Protein 1X9Q (pdb70)

Sequence (231 aa):
SDVVMTQTPLSLPVSLGDQASISCRSSQSLVHSNGNTYLRWYLQKPGQSPKVLIYKVSNRVSGVPDRFSGSGSGTDFTLKINRVEAEDLGVYFCSQSTHVPWTFGGGTKLEKDGGVKLDETGGGLVQPGGAMKLSCVTSGFTFGHYWMNWVRQSPEKGLEWVAQFRNKPYNYETYYSDSVKGRFTISRDDSKSSVYLQMNNLRVEDTGIYYCTGASYGMEYLGQGTSVTVS

Radius of gyration: 17.27 Å; Cα contacts (8 Å, |Δi|>4): 594; chains: 1; bounding box: 50×34×41 Å

B-factor: mean 17.94, std 10.49, range [7.98, 108.46]

Solvent-accessible surface area: 10841 Å² total; per-residue (Å²): 151,77,4,91,11,68,20,51,52,129,53,33,100,35,70,128,43,56,143,6,55,0,27,0,112,11,72,75,50,0,83,58,116,85,60,43,22,33,1,6,0,2,12,25,57,113,89,89,7,2,108,14,16,0,51,53,13,64,59,90,28,109,78,22,60,118,36,6,45,9,53,39,83,18,58,67,0,28,0,108,1,79,150,3,69,66,109,5,56,4,40,0,9,0,4,0,12,20,54,55,31,19,27,33,3,63,3,0,92,1,82,124,101,78,40,26,117,14,74,20,82,38,32,31,114,25,111,76,47,26,58,23,115,0,26,0,83,7,48,51,28,93,8,33,106,27,51,0,0,0,4,13,31,14,138,146,149,21,12,46,9,0,0,0,31,33,7,151,94,115,113,88,68,53,75,36,12,132,49,0,130,79,25,6,75,4,48,31,44,55,107,115,31,2,0,29,0,60,0,66,87,1,106,83,117,2,48,6,61,0,5,0,2,0,9,16,172,8,25,8,60,34,5,121,19,18,59,1,50,3,86

Nearest PDB structures (foldseek):
  1x9q-assembly1_A  TM=1.004E+00  e=8.685E-48  Homo sapiens
  1ktr-assembly1_L  TM=9.315E-01  e=3.846E-32  Mus musculus
  4nko-assembly3_C  TM=9.219E-01  e=2.264E-31  Mus musculus
  6ju0-assembly3_J  TM=9.973E-01  e=3.563E-17  Mus musculus
  3fo9-assembly2_B  TM=9.779E-01  e=1.312E-16  Mus musculus

Secondary structure (DSSP, 8-state):
-PPPEEEE-SEE---TT--EEEEEEESS--B-TTS-B-EEEEEE-TTS--EEEEETTTEEPTTS-TTEEEEEETTEEEEEESS--GGG-EEEEEEE-SSSSPEE---EEE--GGG-EEEEE--EEE-TT--EEEEEEEESS-GGG-EEEEEEEETTTEEEEEEEE--GGGTT-EEE-TTTTTTEEEEEEGGGTEEEEEE-S--GGG-EEEEEEEEETTEEEE---EEEEE-

Foldseek 3Di:
DDKAKAKPDQEAEDDQQAKDKIKIFIPWFQQAPVGFRQKWKWFAAVPFDIDTQAWSFFRGLPPRDPQWGKDDGTGIIMIMGGRDDPVRFGWMKMWGDSDPPTDIYQTYGYVPSQPKAKDKDWADEDAFQDKTKIKIFIDRDQLQQWKKFKWWADPVPGIGTAKIFHHVVVPRDIDGDPVQPPFKDKDDDNVRSMIMIIGGRDDQVVWTWMWMWIDHPRDIDIHRTGGHGHD

Structure (mmCIF, N/CA/C/O backbone):
data_1X9Q
#
_entry.id   1X9Q
#
_cell.length_a   55.780
_cell.length_b   57.450
_cell.length_c   79.220
_cell.angle_alpha   90.00
_cell.angle_beta   90.00
_cell.angle_gamma   90.00
#
_symmetry.space_group_name_H-M   'P 21 21 21'
#
loop_
_entity.id
_entity.type
_entity.pdbx_description
1 polymer '4m5.3 anti-fluorescein single chain antibody fragment'
2 non-polymer 'ACETATE ION'
3 non-polymer '2-(6-HYDROXY-3-OXO-3H-XANTHEN-9-YL)-BENZOIC ACID'
4 water water
#
loop_
_atom_site.group_PDB
_atom_site.id
_atom_site.type_symbol
_atom_site.label_atom_id
_atom_site.label_alt_id
_atom_site.label_comp_id
_atom_site.label_asym_id
_atom_site.label_entity_id
_atom_site.label_seq_id
_atom_site.pdbx_PDB_ins_code
_atom_site.Cartn_x
_atom_site.Cartn_y
_atom_site.Cartn_z
_atom_site.occupancy
_atom_site.B_iso_or_equiv
_atom_site.auth_seq_id
_atom_site.auth_comp_id
_atom_site.auth_asym_id
_atom_site.auth_atom_id
_atom_site.pdbx_PDB_model_num
ATOM 1 N N . SER A 1 14 ? 13.453 32.269 63.215 1.00 23.18 14 SER A N 1
ATOM 2 C CA . SER A 1 14 ? 12.687 32.618 61.978 1.00 22.79 14 SER A CA 1
ATOM 3 C C . SER A 1 14 ? 13.273 33.847 61.278 1.00 22.01 14 SER A C 1
ATOM 4 O O . SER A 1 14 ? 13.311 33.901 60.047 1.00 22.97 14 SER A O 1
ATOM 7 N N . ASP A 1 15 ? 13.674 34.846 62.059 1.00 20.82 15 ASP A N 1
ATOM 8 C CA . ASP A 1 15 ? 14.348 36.032 61.526 1.00 19.49 15 ASP A CA 1
ATOM 9 C C . ASP A 1 15 ? 15.634 35.657 60.803 1.00 17.90 15 ASP A C 1
ATOM 10 O O . ASP A 1 15 ? 16.459 34.908 61.327 1.00 18.11 15 ASP A O 1
ATOM 15 N N . VAL A 1 16 ? 15.815 36.189 59.602 1.00 15.47 16 VAL A N 1
ATOM 16 C CA . VAL A 1 16 ? 16.993 35.868 58.818 1.00 13.90 16 VAL A CA 1
ATOM 17 C C . VAL A 1 16 ? 18.225 36.530 59.418 1.00 13.25 16 VAL A C 1
ATOM 18 O O . VAL A 1 16 ? 18.271 37.752 59.627 1.00 13.25 16 VAL A O 1
ATOM 22 N N . VAL A 1 17 ? 19.224 35.708 59.706 1.00 12.55 17 VAL A N 1
ATOM 23 C CA . VAL A 1 17 ? 20.485 36.172 60.243 1.00 11.97 17 VAL A CA 1
ATOM 24 C C . VAL A 1 17 ? 21.445 36.431 59.090 1.00 11.60 17 VAL A C 1
ATOM 25 O O . VAL A 1 17 ? 21.634 35.568 58.225 1.00 11.07 17 VAL A O 1
ATOM 29 N N . MET A 1 18 ? 22.015 37.637 59.059 1.00 11.32 18 MET A N 1
ATOM 30 C CA . MET A 1 18 ? 23.003 38.000 58.055 1.00 11.30 18 MET A CA 1
ATOM 31 C C . MET A 1 18 ? 24.360 38.076 58.736 1.00 11.67 18 MET A C 1
ATOM 32 O O . MET A 1 18 ? 24.560 38.864 59.667 1.00 11.99 18 MET A O 1
ATOM 37 N N . THR A 1 19 ? 25.290 37.269 58.250 1.00 11.56 19 THR A N 1
ATOM 38 C CA . THR A 1 19 ? 26.618 37.150 58.851 1.00 10.96 19 THR A CA 1
ATOM 39 C C . THR A 1 19 ? 27.701 37.612 57.891 1.00 11.63 19 THR A C 1
ATOM 40 O O . THR A 1 19 ? 27.889 37.029 56.819 1.00 11.14 19 THR A O 1
ATOM 44 N N . GLN A 1 20 ? 28.420 38.651 58.283 1.00 11.70 20 GLN A N 1
ATOM 45 C CA . GLN A 1 20 ? 29.510 39.173 57.471 1.00 12.50 20 GLN A CA 1
ATOM 46 C C . GLN A 1 20 ? 30.878 38.715 57.953 1.00 12.89 20 GLN A C 1
ATOM 47 O O . GLN A 1 20 ? 31.107 38.526 59.154 1.00 13.78 20 GLN A O 1
ATOM 53 N N . THR A 1 21 ? 31.798 38.536 57.013 1.00 13.23 21 THR A N 1
ATOM 54 C CA . THR A 1 21 ? 33.180 38.199 57.344 1.00 14.11 21 THR A CA 1
ATOM 55 C C . THR A 1 21 ? 34.063 38.962 56.378 1.00 13.92 21 THR A C 1
ATOM 56 O O . THR A 1 21 ? 33.706 39.124 55.206 1.00 12.98 21 THR A O 1
ATOM 60 N N . PRO A 1 22 ? 35.160 39.537 56.858 1.00 13.79 22 PRO A N 1
ATOM 61 C CA . PRO A 1 22 ? 35.557 39.569 58.272 1.00 13.86 22 PRO A CA 1
ATOM 62 C C . PRO A 1 22 ? 34.947 40.774 58.982 1.00 14.44 22 PRO A C 1
ATOM 63 O O . PRO A 1 22 ? 34.313 41.588 58.333 1.00 14.43 22 PRO A O 1
ATOM 67 N N . LEU A 1 23 ? 35.149 40.909 60.296 1.00 14.89 23 LEU A N 1
ATOM 68 C CA . LEU A 1 23 ? 34.644 42.055 61.039 1.00 15.18 23 LEU A CA 1
ATOM 69 C C . LEU A 1 23 ? 35.446 43.293 60.657 1.00 14.95 23 LEU A C 1
ATOM 70 O O . LEU A 1 23 ? 34.908 44.395 60.536 1.00 14.61 23 LEU A O 1
ATOM 78 N N . SER A 1 24 ? 36.728 43.123 60.482 1.00 15.03 24 SER A N 1
ATOM 79 C CA . SER A 1 24 ? 37.633 44.196 60.127 1.00 15.46 24 SER A CA 1
ATOM 80 C C . SER A 1 24 ? 38.516 43.745 58.969 1.00 15.71 24 SER A C 1
ATOM 81 O O . SER A 1 24 ? 39.058 42.626 58.995 1.00 15.63 24 SER A O 1
ATOM 86 N N . LEU A 1 25 ? 38.709 44.588 57.994 1.00 16.55 25 LEU A N 1
ATOM 87 C CA . LEU A 1 25 ? 39.509 44.288 56.802 1.00 17.68 25 LEU A CA 1
ATOM 88 C C . LEU A 1 25 ? 40.574 45.374 56.519 1.00 18.13 25 LEU A C 1
ATOM 89 O O . LEU A 1 25 ? 40.302 46.384 55.875 1.00 17.91 25 LEU A O 1
ATOM 94 N N . PRO A 1 26 ? 41.790 45.185 57.019 1.00 18.85 26 PRO A N 1
ATOM 95 C CA . PRO A 1 26 ? 42.870 46.145 56.766 1.00 19.50 26 PRO A CA 1
ATOM 96 C C . PRO A 1 26 ? 43.421 46.037 55.347 1.00 20.08 26 PRO A C 1
ATOM 97 O O . PRO A 1 26 ? 43.677 44.928 54.888 1.00 20.50 26 PRO A O 1
ATOM 101 N N . VAL A 1 27 ? 43.587 47.162 54.659 1.00 20.60 27 VAL A N 1
ATOM 102 C CA . VAL A 1 27 ? 44.122 47.132 53.305 1.00 21.20 27 VAL 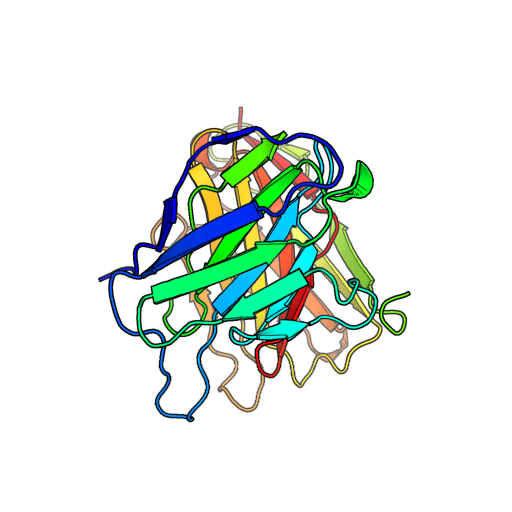A CA 1
ATOM 103 C C . VAL A 1 27 ? 45.092 48.269 53.036 1.00 21.45 27 VAL A C 1
ATOM 104 O O . VAL A 1 27 ? 45.185 49.223 53.812 1.00 22.12 27 VAL A O 1
ATOM 108 N N . SER A 1 28 ? 45.830 48.142 51.936 1.00 21.57 28 SER A N 1
ATOM 109 C CA . SER A 1 28 ? 46.696 49.208 51.470 1.00 21.58 28 SER A CA 1
ATOM 110 C C . SER A 1 28 ? 45.992 49.789 50.256 1.00 21.31 28 SER A C 1
ATOM 111 O O . SER A 1 28 ? 45.338 49.057 49.507 1.00 21.44 28 SER A O 1
ATOM 116 N N . LEU A 1 29 ? 46.093 51.101 50.073 1.00 21.04 29 LEU A N 1
ATOM 117 C CA . LEU A 1 29 ? 45.449 51.754 48.939 1.00 20.69 29 LEU A CA 1
ATOM 118 C C . LEU A 1 29 ? 45.937 51.102 47.651 1.00 20.31 29 LEU A C 1
ATOM 119 O O . LEU A 1 29 ? 47.131 50.972 47.447 1.00 20.24 29 LEU A O 1
ATOM 124 N N . GLY A 1 30 ? 45.013 50.669 46.798 1.00 19.54 30 GLY A N 1
ATOM 125 C CA . GLY A 1 30 ? 45.370 50.020 45.547 1.00 19.37 30 GLY A CA 1
ATOM 126 C C . GLY A 1 30 ? 45.111 48.526 45.539 1.00 19.15 30 GLY A C 1
ATOM 127 O O . GLY A 1 30 ? 45.055 47.905 44.475 1.00 19.10 30 GLY A O 1
ATOM 128 N N . ASP A 1 31 ? 44.965 47.940 46.724 1.00 19.30 31 ASP A N 1
ATOM 129 C CA . ASP A 1 31 ? 44.679 46.517 46.852 1.00 19.60 31 ASP A CA 1
ATOM 130 C C . ASP A 1 31 ? 43.232 46.228 46.481 1.00 19.51 31 ASP A C 1
ATOM 131 O O . ASP A 1 31 ? 42.408 47.137 46.377 1.00 19.77 31 ASP A O 1
ATOM 136 N N . GLN A 1 32 ? 42.928 44.948 46.322 1.00 19.48 32 GLN A N 1
ATOM 137 C CA . GLN A 1 32 ? 41.567 44.508 46.103 1.00 19.67 32 GLN A CA 1
ATOM 138 C C . GLN A 1 32 ? 41.041 44.063 47.462 1.00 18.92 32 GLN A C 1
ATOM 139 O O . GLN A 1 32 ? 41.808 43.594 48.298 1.00 19.16 32 GLN A O 1
ATOM 150 N N . ALA A 1 33 ? 39.738 44.227 47.690 1.00 17.76 33 ALA A N 1
ATOM 151 C CA . ALA A 1 33 ? 39.118 43.798 48.938 1.00 17.18 33 ALA A CA 1
ATOM 152 C C . ALA A 1 33 ? 37.915 42.931 48.596 1.00 16.66 33 ALA A C 1
ATOM 153 O O . ALA A 1 33 ? 37.263 43.164 47.587 1.00 17.13 33 ALA A O 1
ATOM 155 N N . SER A 1 34 ? 37.646 41.937 49.436 1.00 16.44 34 SER A N 1
ATOM 156 C CA . SER A 1 34 ? 36.501 41.048 49.281 1.00 16.36 34 SER A CA 1
ATOM 157 C C . SER A 1 34 ? 35.828 40.872 50.625 1.00 16.23 34 SER A C 1
ATOM 158 O O . SER A 1 34 ? 36.484 40.534 51.613 1.00 17.09 34 SER A O 1
ATOM 163 N N . ILE A 1 35 ? 34.521 41.106 50.656 1.00 14.83 35 ILE A N 1
ATOM 164 C CA . ILE A 1 35 ? 33.721 40.994 51.874 1.00 14.68 35 ILE A CA 1
ATOM 165 C C . ILE A 1 35 ? 32.635 39.968 51.636 1.00 13.70 35 ILE A C 1
ATOM 166 O O . ILE A 1 35 ? 31.962 39.996 50.612 1.00 13.74 35 ILE A O 1
ATOM 171 N N . SER A 1 36 ? 32.433 39.097 52.607 1.00 12.46 36 SER A N 1
ATOM 172 C CA . SER A 1 36 ? 31.433 38.061 52.493 1.00 12.18 36 SER A CA 1
ATOM 173 C C . SER A 1 36 ? 30.220 38.377 53.335 1.00 11.28 36 SER A C 1
ATOM 174 O O . SER A 1 36 ? 30.345 38.919 54.428 1.00 12.25 36 SER A O 1
ATOM 179 N N . CYS A 1 37 ? 29.050 38.029 52.817 1.00 10.80 37 CYS A N 1
ATOM 180 C CA . CYS A 1 37 ? 27.800 38.172 53.543 1.00 11.25 37 CYS A CA 1
ATOM 181 C C . CYS A 1 37 ? 26.990 36.895 53.281 1.00 11.43 37 CYS A C 1
ATOM 182 O O . CYS A 1 37 ? 26.709 36.558 52.141 1.00 11.46 37 CYS A O 1
ATOM 185 N N . ARG A 1 38 ? 26.644 36.185 54.341 1.00 11.56 38 ARG A N 1
ATOM 186 C CA . ARG A 1 38 ? 25.850 34.975 54.235 1.00 11.61 38 ARG A CA 1
ATOM 187 C C . ARG A 1 38 ? 24.529 35.165 54.952 1.00 11.30 38 ARG A C 1
ATOM 188 O O . ARG A 1 38 ? 24.479 35.832 55.992 1.00 12.41 38 ARG A O 1
ATOM 196 N N . SER A 1 39 ? 23.470 34.587 54.397 1.00 11.34 39 SER A N 1
ATOM 197 C CA . SER A 1 39 ? 22.152 34.600 55.030 1.00 11.28 39 SER A CA 1
ATOM 198 C C . SER A 1 39 ? 21.807 33.228 55.595 1.00 10.96 39 SER A C 1
ATOM 199 O O . SER A 1 39 ? 22.285 32.208 55.096 1.00 11.26 39 SER A O 1
ATOM 202 N N . SER A 1 40 ? 20.934 33.190 56.599 1.00 11.02 40 SER A N 1
ATOM 203 C CA . SER A 1 40 ? 20.545 31.921 57.228 1.00 11.62 40 SER A CA 1
ATOM 204 C C . SER A 1 40 ? 19.482 31.183 56.417 1.00 11.92 40 SER A C 1
ATOM 205 O O . SER A 1 40 ? 19.136 30.026 56.714 1.00 12.14 40 SER A O 1
ATOM 208 N N . GLN A 1 41 ? 18.940 31.858 55.409 1.00 12.54 41 GLN A N 1
ATOM 209 C CA . GLN A 1 41 ? 18.079 31.188 54.456 1.00 13.41 41 GLN A CA 1
ATOM 210 C C . GLN A 1 41 ? 18.114 31.908 53.134 1.00 12.57 41 GLN A C 1
ATOM 211 O O . GLN A 1 41 ? 18.571 33.043 53.053 1.00 12.61 41 GLN A O 1
ATOM 217 N N . SER A 1 42 ? 17.659 31.233 52.083 1.00 12.15 42 SER A N 1
ATOM 218 C CA . SER A 1 42 ? 17.718 31.798 50.752 1.00 12.10 42 SER A CA 1
ATOM 219 C C . SER A 1 42 ? 17.014 33.133 50.672 1.00 11.42 42 SER A C 1
ATOM 220 O O . SER A 1 42 ? 15.928 33.322 51.233 1.00 11.98 42 SER A O 1
ATOM 223 N N . LEU A 1 43 ? 17.632 34.045 49.945 1.00 10.98 43 LEU A N 1
ATOM 224 C CA . LEU A 1 43 ? 17.059 35.357 49.731 1.00 10.99 43 LEU A CA 1
ATOM 225 C C . LEU A 1 43 ? 16.326 35.426 48.395 1.00 10.92 43 LEU A C 1
ATOM 226 O O . LEU A 1 43 ? 15.896 36.493 47.979 1.00 11.07 43 LEU A O 1
ATOM 231 N N . VAL A 1 44 ? 16.206 34.299 47.706 1.00 10.52 44 VAL A N 1
ATOM 232 C CA . VAL A 1 44 ? 15.475 34.290 46.444 1.00 10.73 44 VAL A CA 1
ATOM 233 C C . VAL A 1 44 ? 13.983 34.393 46.735 1.00 11.03 44 VAL A C 1
ATOM 234 O O . VAL A 1 44 ? 13.389 33.534 47.406 1.00 11.89 44 VAL A O 1
ATOM 238 N N . HIS A 1 45 ? 13.379 35.448 46.209 1.00 11.51 45 HIS A N 1
ATOM 239 C CA . HIS A 1 45 ? 11.953 35.690 46.357 1.00 11.64 45 HIS A CA 1
ATOM 240 C C . HIS A 1 45 ? 11.170 34.973 45.259 1.00 12.24 45 HIS A C 1
ATOM 241 O O . HIS A 1 45 ? 11.678 34.757 44.160 1.00 12.11 45 HIS A O 1
ATOM 248 N N . SER A 1 46 ? 9.920 34.628 45.558 1.00 13.06 46 SER A N 1
ATOM 249 C CA . SER A 1 46 ? 9.054 33.976 44.592 1.00 13.18 46 SER A CA 1
ATOM 250 C C . SER A 1 46 ? 8.880 34.812 43.321 1.00 12.97 46 SER A C 1
ATOM 251 O O . SER A 1 46 ? 8.615 34.271 42.264 1.00 13.49 46 SER A O 1
ATOM 254 N N . ASN A 1 47 ? 9.029 36.131 43.423 1.00 12.34 47 ASN A N 1
ATOM 255 C CA . ASN A 1 47 ? 8.881 36.988 42.256 1.00 11.98 47 ASN A CA 1
ATOM 256 C C . ASN A 1 47 ? 10.120 37.028 41.388 1.00 12.16 47 ASN A C 1
ATOM 257 O O . ASN A 1 47 ? 10.161 37.782 40.414 1.00 12.24 47 ASN A O 1
ATOM 262 N N . GLY A 1 48 ? 11.130 36.233 41.752 1.00 11.96 48 GLY A N 1
ATOM 263 C CA . GLY A 1 48 ? 12.328 36.100 40.951 1.00 12.22 48 GLY A CA 1
ATOM 264 C C . GLY A 1 48 ? 13.496 36.960 41.370 1.00 12.30 48 GLY A C 1
ATOM 265 O O . GLY A 1 48 ? 14.630 36.686 40.973 1.00 13.62 48 GLY A O 1
ATOM 266 N N . ASN A 1 49 ? 13.238 37.991 42.173 1.00 11.82 49 ASN A N 1
ATOM 267 C CA . ASN A 1 49 ? 14.298 38.873 42.648 1.00 11.30 49 ASN A CA 1
ATOM 268 C C . ASN A 1 49 ? 14.996 38.312 43.882 1.00 10.84 49 ASN A C 1
ATOM 269 O O . ASN A 1 49 ? 14.408 37.541 44.623 1.00 10.96 49 ASN A O 1
ATOM 274 N N . THR A 1 50 ? 16.255 38.705 44.079 1.00 9.78 50 THR A N 1
ATOM 275 C CA . THR A 1 50 ? 17.003 38.393 45.292 1.00 9.91 50 THR A CA 1
ATOM 276 C C . THR A 1 50 ? 17.309 39.743 45.939 1.00 9.80 50 THR A C 1
ATOM 277 O O . THR A 1 50 ? 18.091 40.519 45.430 1.00 11.02 50 THR A O 1
ATOM 281 N N . TYR A 1 51 ? 16.685 40.015 47.079 1.00 9.51 51 TYR A N 1
ATOM 282 C CA . TYR A 1 51 ? 16.759 41.339 47.682 1.00 9.52 51 TYR A CA 1
ATOM 283 C C . TYR A 1 51 ? 17.907 41.431 48.689 1.00 10.41 51 TYR A C 1
ATOM 284 O O . TYR A 1 51 ? 17.726 41.262 49.896 1.00 11.01 51 TYR A O 1
ATOM 293 N N . LEU A 1 52 ? 19.091 41.712 48.160 1.00 10.33 52 LEU A N 1
ATOM 294 C CA . LEU A 1 52 ? 20.324 41.863 48.937 1.00 10.85 52 LEU A CA 1
ATOM 295 C C . LEU A 1 52 ? 20.936 43.210 48.571 1.00 10.44 52 LEU A C 1
ATOM 296 O O . LEU A 1 52 ? 21.155 43.493 47.395 1.00 10.38 52 LEU A O 1
ATOM 301 N N . ARG A 1 53 ? 21.183 44.033 49.580 1.00 10.73 53 ARG A N 1
ATOM 302 C CA . ARG A 1 53 ? 21.795 45.336 49.393 1.00 10.85 53 ARG A CA 1
ATOM 303 C C . ARG A 1 53 ? 23.141 45.366 50.094 1.00 10.81 53 ARG A C 1
ATOM 304 O O . ARG A 1 53 ? 23.352 44.690 51.104 1.00 10.94 53 ARG A O 1
ATOM 312 N N . TRP A 1 54 ? 24.037 46.179 49.545 1.00 10.66 54 TRP A N 1
ATOM 313 C CA . TRP A 1 54 ? 25.279 46.540 50.225 1.00 9.91 54 TRP A CA 1
ATOM 314 C C . TRP A 1 54 ? 25.264 48.040 50.453 1.00 10.31 54 TRP A C 1
ATOM 315 O O . TRP A 1 54 ? 24.886 48.796 49.550 1.00 11.26 54 TRP A O 1
ATOM 326 N N . TYR A 1 55 ? 25.666 48.456 51.656 1.00 10.57 55 TYR A N 1
ATOM 327 C CA . TYR A 1 55 ? 25.751 49.847 52.023 1.00 10.30 55 TYR A CA 1
ATOM 328 C C . TYR A 1 55 ? 27.175 50.170 52.443 1.00 10.45 55 TYR A C 1
ATOM 329 O O . TYR A 1 55 ? 27.899 49.310 52.951 1.00 10.44 55 TYR A O 1
ATOM 338 N N . LEU A 1 56 ? 27.544 51.440 52.285 1.00 9.95 56 LEU A N 1
ATOM 339 C CA . LEU A 1 56 ? 28.781 51.952 52.870 1.00 9.81 56 LEU A CA 1
ATOM 340 C C . LEU A 1 56 ? 28.409 53.063 53.833 1.00 9.47 56 LEU A C 1
ATOM 341 O O . LEU A 1 56 ? 27.645 53.958 53.463 1.00 9.31 56 LEU A O 1
ATOM 346 N N . GLN A 1 57 ? 28.931 53.001 55.055 1.00 8.84 57 GLN A N 1
ATOM 347 C CA . GLN A 1 57 ? 28.788 54.101 55.995 1.00 8.70 57 GLN A CA 1
ATOM 348 C C . GLN A 1 57 ? 30.165 54.655 56.323 1.00 8.58 57 GLN A C 1
ATOM 349 O O . GLN A 1 57 ? 30.982 53.996 56.947 1.00 7.98 57 GLN A O 1
ATOM 355 N N . LYS A 1 58 ? 30.416 55.871 55.882 1.00 8.82 58 LYS A N 1
ATOM 356 C CA . LYS A 1 58 ? 31.659 56.556 56.186 1.00 10.17 58 LYS A CA 1
ATOM 357 C C . LYS A 1 58 ? 31.586 57.006 57.656 1.00 10.02 58 LYS A C 1
ATOM 358 O O . LYS A 1 58 ? 30.491 57.264 58.166 1.00 10.19 58 LYS A O 1
ATOM 364 N N . PRO A 1 59 ? 32.725 57.090 58.350 1.00 10.85 59 PRO A N 1
ATOM 365 C CA . PRO A 1 59 ? 32.721 57.371 59.783 1.00 10.80 59 PRO A CA 1
ATOM 366 C C . PRO A 1 59 ? 32.075 58.705 60.103 1.00 10.33 59 PRO A C 1
ATOM 367 O O . PRO A 1 59 ? 32.500 59.725 59.566 1.00 10.79 59 PRO A O 1
ATOM 371 N N . GLY A 1 60 ? 31.052 58.678 60.950 1.00 10.08 60 GLY A N 1
ATOM 372 C CA . GLY A 1 60 ? 30.317 59.872 61.319 1.00 9.60 60 GLY A CA 1
ATOM 373 C C . GLY A 1 60 ? 29.192 60.256 60.366 1.00 9.14 60 GLY A C 1
ATOM 374 O O . GLY A 1 60 ? 28.496 61.262 60.617 1.00 8.49 60 GLY A O 1
ATOM 375 N N . GLN A 1 61 ? 29.034 59.494 59.281 1.00 9.03 61 GLN A N 1
ATOM 376 C CA . GLN A 1 61 ? 28.015 59.786 58.280 1.00 9.27 61 GLN A CA 1
ATOM 377 C C . GLN A 1 61 ? 26.947 58.719 58.256 1.00 10.33 61 GLN A C 1
ATOM 378 O O . GLN A 1 61 ? 26.996 57.787 59.046 1.00 11.45 61 GLN A O 1
ATOM 384 N N . SER A 1 62 ? 25.976 58.876 57.377 1.00 10.71 62 SER A N 1
ATOM 385 C CA . SER A 1 62 ? 24.850 57.960 57.319 1.00 11.24 62 SER A CA 1
ATOM 386 C C . SER A 1 62 ? 25.096 56.886 56.267 1.00 11.14 62 SER A C 1
ATOM 387 O O . SER A 1 62 ? 25.887 57.078 55.346 1.00 11.62 62 SER A O 1
ATOM 392 N N . PRO A 1 63 ? 24.448 55.744 56.409 1.00 11.70 63 PRO A N 1
ATOM 393 C CA . PRO A 1 63 ? 24.640 54.663 55.449 1.00 11.78 63 PRO A CA 1
ATOM 394 C C . PRO A 1 63 ? 24.064 55.037 54.104 1.00 12.60 63 PRO A C 1
ATOM 395 O O . PRO A 1 63 ? 23.012 55.679 54.041 1.00 13.38 63 PRO A O 1
ATOM 399 N N . LYS A 1 64 ? 24.750 54.638 53.046 1.00 12.22 64 LYS A N 1
ATOM 400 C CA . LYS A 1 64 ? 24.277 54.903 51.696 1.00 12.89 64 LYS A CA 1
ATOM 401 C C . LYS A 1 64 ? 24.373 53.596 50.923 1.00 12.90 64 LYS A C 1
ATOM 402 O O . LYS A 1 64 ? 25.281 52.816 51.109 1.00 12.13 64 L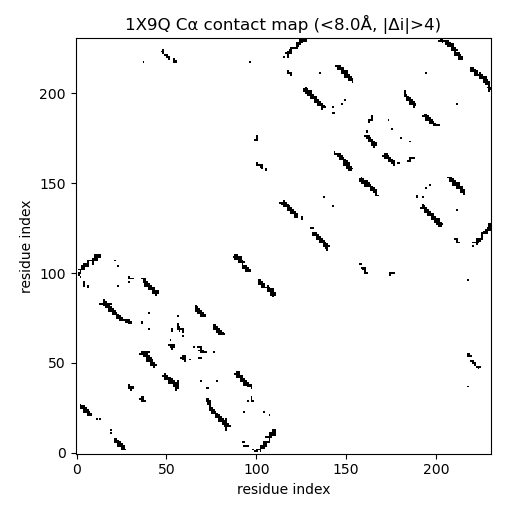YS A O 1
ATOM 408 N N . VAL A 1 65 ? 23.413 53.372 50.055 1.00 12.50 65 VAL A N 1
ATOM 409 C CA . VAL A 1 65 ? 23.359 52.155 49.264 1.00 12.45 65 VAL A CA 1
ATOM 410 C C . VAL A 1 65 ? 24.347 52.214 48.131 1.00 12.61 65 VAL A C 1
ATOM 411 O O . VAL A 1 65 ? 24.397 53.215 47.408 1.00 13.19 65 VAL A O 1
ATOM 415 N N . LEU A 1 66 ? 25.137 51.151 47.975 1.00 12.18 66 LEU A N 1
ATOM 416 C CA . LEU A 1 66 ? 26.061 51.023 46.850 1.00 12.92 66 LEU A CA 1
ATOM 417 C C . LEU A 1 66 ? 25.576 50.027 45.816 1.00 12.49 66 LEU A C 1
ATOM 418 O O . LEU A 1 66 ? 25.787 50.213 44.609 1.00 12.47 66 LEU A O 1
ATOM 423 N N . ILE A 1 67 ? 24.991 48.931 46.291 1.00 11.72 67 ILE A N 1
ATOM 424 C CA . ILE A 1 67 ? 24.562 47.836 45.424 1.00 12.22 67 ILE A CA 1
ATOM 425 C C . ILE A 1 67 ? 23.196 47.375 45.894 1.00 11.42 67 ILE A C 1
ATOM 426 O O . ILE A 1 67 ? 22.945 47.307 47.102 1.00 11.63 67 ILE A O 1
ATOM 433 N N . TYR A 1 68 ? 22.302 47.076 44.956 1.00 11.38 68 TYR A N 1
ATOM 434 C CA . TYR A 1 68 ? 20.991 46.542 45.308 1.00 11.00 68 TYR A CA 1
ATOM 435 C C . TYR A 1 68 ? 20.663 45.331 44.423 1.00 11.20 68 TYR A C 1
ATOM 436 O O . TYR A 1 68 ? 21.221 45.164 43.334 1.00 11.27 68 TYR A O 1
ATOM 445 N N . LYS A 1 69 ? 19.744 44.497 44.894 1.00 10.79 69 LYS A N 1
ATOM 446 C CA . LYS A 1 69 ? 19.421 43.240 44.212 1.00 10.90 69 LYS A CA 1
ATOM 447 C C . LYS A 1 69 ? 20.703 42.520 43.766 1.00 10.39 69 LYS A C 1
ATOM 448 O O . LYS A 1 69 ? 20.872 42.175 42.586 1.00 10.54 69 LYS A O 1
ATOM 454 N N . VAL A 1 70 ? 21.583 42.320 44.756 1.00 10.50 70 VAL A N 1
ATOM 455 C CA . VAL A 1 70 ? 22.819 41.540 44.657 1.00 10.67 70 VAL A CA 1
ATOM 456 C C . VAL A 1 70 ? 23.957 42.167 43.865 1.00 11.36 70 VAL A C 1
ATOM 457 O O . VAL A 1 70 ? 25.081 42.223 44.351 1.00 11.09 70 VAL A O 1
ATOM 461 N N . SER A 1 71 ? 23.655 42.645 42.666 1.00 11.73 71 SER A N 1
ATOM 462 C CA . SER A 1 71 ? 24.701 43.049 41.736 1.00 12.44 71 SER A CA 1
ATOM 463 C C . SER A 1 71 ? 24.484 44.366 41.009 1.00 12.81 71 SER A C 1
ATOM 464 O O . SER A 1 71 ? 25.313 44.749 40.187 1.00 13.09 71 SER A O 1
ATOM 467 N N . ASN A 1 72 ? 23.376 45.040 41.262 1.00 13.09 72 ASN A N 1
ATOM 468 C CA . ASN A 1 72 ? 23.111 46.291 40.567 1.00 13.40 72 ASN A CA 1
ATOM 469 C C . ASN A 1 72 ? 23.753 47.438 41.292 1.00 14.24 72 ASN A C 1
ATOM 470 O O . ASN A 1 72 ? 23.455 47.705 42.447 1.00 13.85 72 ASN A O 1
ATOM 475 N N . ARG A 1 73 ? 24.646 48.100 40.581 1.00 15.32 73 ARG A N 1
ATOM 476 C CA . ARG A 1 73 ? 25.388 49.226 41.077 1.00 16.47 73 ARG A CA 1
ATOM 477 C C . ARG A 1 73 ? 24.543 50.495 41.027 1.00 16.47 73 ARG A C 1
ATOM 478 O O . ARG A 1 73 ? 24.020 50.856 39.962 1.00 16.94 73 ARG A O 1
ATOM 486 N N . VAL A 1 74 ? 24.401 51.174 42.158 1.00 16.94 74 VAL A N 1
ATOM 487 C CA . VAL A 1 74 ? 23.711 52.466 42.194 1.00 17.12 74 VAL A CA 1
ATOM 488 C C . VAL A 1 74 ? 24.482 53.421 41.280 1.00 17.41 74 VAL A C 1
ATOM 489 O O . VAL A 1 74 ? 25.692 53.592 41.434 1.00 17.70 74 VAL A O 1
ATOM 493 N N . SER A 1 75 ? 23.821 54.010 40.288 1.00 17.66 75 SER A N 1
ATOM 494 C CA . SER A 1 75 ? 24.532 54.897 39.378 1.00 17.71 75 SER A CA 1
ATOM 495 C C . SER A 1 75 ? 25.312 55.946 40.174 1.00 17.49 75 SER A C 1
ATOM 496 O O . SER A 1 75 ? 24.801 56.514 41.136 1.00 17.54 75 SER A O 1
ATOM 499 N N . GLY A 1 76 ? 26.558 56.191 39.780 1.00 17.08 76 GLY A N 1
ATOM 500 C CA . GLY A 1 76 ? 27.416 57.112 40.502 1.00 16.69 76 GLY A CA 1
ATOM 501 C C . GLY A 1 76 ? 28.495 56.382 41.288 1.00 15.75 76 GLY A C 1
ATOM 502 O O . GLY A 1 76 ? 29.590 56.902 41.487 1.00 16.82 76 GLY A O 1
ATOM 503 N N . VAL A 1 77 ? 28.184 55.169 41.726 1.00 14.27 77 VAL A N 1
ATOM 504 C CA . VAL A 1 77 ? 29.143 54.320 42.417 1.00 13.28 77 VAL A CA 1
ATOM 505 C C . VAL A 1 77 ? 30.122 53.829 41.347 1.00 13.21 77 VAL A C 1
ATOM 506 O O . VAL A 1 77 ? 29.702 53.359 40.295 1.00 13.84 77 VAL A O 1
ATOM 510 N N . PRO A 1 78 ? 31.418 53.951 41.596 1.00 13.47 78 PRO A N 1
ATOM 511 C CA . PRO A 1 78 ? 32.418 53.538 40.604 1.00 13.65 78 PRO A CA 1
ATOM 512 C C . PRO A 1 78 ? 32.340 52.062 40.215 1.00 13.34 78 PRO A C 1
ATOM 513 O O . PRO A 1 78 ? 31.915 51.222 41.018 1.00 12.69 78 PRO A O 1
ATOM 517 N N . ASP A 1 79 ? 32.819 51.751 39.011 1.00 13.25 79 ASP A N 1
ATOM 518 C CA . ASP A 1 79 ? 32.829 50.388 38.495 1.00 13.41 79 ASP A CA 1
ATOM 519 C C . ASP A 1 79 ? 33.776 49.461 39.269 1.00 12.63 79 ASP A C 1
ATOM 520 O O . ASP A 1 79 ? 33.743 48.239 39.091 1.00 12.30 79 ASP A O 1
ATOM 525 N N . ARG A 1 80 ? 34.618 50.041 40.115 1.00 11.59 80 ARG A N 1
ATOM 526 C CA . ARG A 1 80 ? 35.499 49.272 40.983 1.00 11.25 80 ARG A CA 1
ATOM 527 C C . ARG A 1 80 ? 34.724 48.390 41.971 1.00 11.05 80 ARG A C 1
ATOM 528 O O . ARG A 1 80 ? 35.270 47.415 42.501 1.00 11.57 80 ARG A O 1
ATOM 536 N N . PHE A 1 81 ? 33.464 48.745 42.243 1.00 10.54 81 PHE A N 1
ATOM 537 C CA . PHE A 1 81 ? 32.621 47.985 43.162 1.00 10.74 81 PHE A CA 1
ATOM 538 C C . PHE A 1 81 ? 31.790 46.983 42.406 1.00 11.02 81 PHE A C 1
ATOM 539 O O . PHE A 1 81 ? 31.189 47.322 41.394 1.00 10.95 81 PHE A O 1
ATOM 547 N N . SER A 1 82 ? 31.752 45.751 42.901 1.00 11.06 82 SER A N 1
ATOM 548 C CA . SER A 1 82 ? 30.919 44.742 42.297 1.00 11.64 82 SER A CA 1
ATOM 549 C C . SER A 1 82 ? 30.328 43.801 43.326 1.00 11.37 82 SER A C 1
ATOM 550 O O . SER A 1 82 ? 31.017 43.330 44.218 1.00 12.80 82 SER A O 1
ATOM 555 N N . GLY A 1 83 ? 29.048 43.505 43.170 1.00 10.95 83 GLY A N 1
ATOM 556 C CA . GLY A 1 83 ? 28.362 42.554 44.020 1.00 11.00 83 GLY A CA 1
ATOM 557 C C . GLY A 1 83 ? 28.054 41.301 43.222 1.00 11.29 83 GLY A C 1
ATOM 558 O O . GLY A 1 83 ? 27.719 41.360 42.044 1.00 12.24 83 GLY A O 1
ATOM 559 N N . SER A 1 84 ? 28.156 40.160 43.884 1.00 11.20 84 SER A N 1
ATOM 560 C CA . SER A 1 84 ? 27.880 38.886 43.250 1.00 11.54 84 SER A CA 1
ATOM 561 C C . SER A 1 84 ? 27.344 37.918 44.282 1.00 11.58 84 SER A C 1
ATOM 562 O O . SER A 1 84 ? 27.250 38.244 45.472 1.00 11.13 84 SER A O 1
ATOM 565 N N . GLY A 1 85 ? 26.980 36.724 43.828 1.00 12.64 85 GLY A N 1
ATOM 566 C CA . GLY A 1 85 ? 26.461 35.703 44.719 1.00 12.73 85 GLY A CA 1
ATOM 567 C C . GLY A 1 85 ? 25.045 35.296 44.386 1.00 12.57 85 GLY A C 1
ATOM 568 O O . GLY A 1 85 ? 24.428 35.839 43.468 1.00 13.06 85 GLY A O 1
ATOM 569 N N . SER A 1 86 ? 24.537 34.330 45.141 1.00 12.35 86 SER A N 1
ATOM 570 C CA . SER A 1 86 ? 23.183 33.832 44.957 1.00 12.65 86 SER A CA 1
ATOM 571 C C . SER A 1 86 ? 22.742 33.040 46.171 1.00 12.33 86 SER A C 1
ATOM 572 O O . SER A 1 86 ? 23.574 32.512 46.909 1.00 12.25 86 SER A O 1
ATOM 575 N N . GLY A 1 87 ? 21.433 32.991 46.387 1.00 11.85 87 GLY A N 1
ATOM 576 C CA . GLY A 1 87 ? 20.853 32.160 47.426 1.00 11.97 87 GLY A CA 1
ATOM 577 C C . GLY A 1 87 ? 21.134 32.629 48.834 1.00 12.37 87 GLY A C 1
ATOM 578 O O . GLY A 1 87 ? 20.397 33.463 49.361 1.00 12.68 87 GLY A O 1
ATOM 579 N N . THR A 1 88 ? 22.195 32.087 49.431 1.00 12.29 88 THR A N 1
ATOM 580 C CA . THR A 1 88 ? 22.591 32.473 50.780 1.00 12.59 88 THR A CA 1
ATOM 581 C C . THR A 1 88 ? 24.006 32.997 50.862 1.00 13.12 88 THR A C 1
ATOM 582 O O . THR A 1 88 ? 24.473 33.293 51.949 1.00 13.12 88 THR A O 1
ATOM 586 N N . ASP A 1 89 ? 24.694 33.109 49.739 1.00 12.95 89 ASP A N 1
ATOM 587 C CA . ASP A 1 89 ? 26.113 33.447 49.763 1.00 13.64 89 ASP A CA 1
ATOM 588 C C . ASP A 1 89 ? 26.412 34.594 48.825 1.00 12.87 89 ASP A C 1
ATOM 589 O O . ASP A 1 89 ? 26.219 34.468 47.607 1.00 12.34 89 ASP A O 1
ATOM 594 N N . PHE A 1 90 ? 26.870 35.707 49.402 1.00 11.84 90 PHE A N 1
ATOM 595 C CA . PHE A 1 90 ? 27.087 36.942 48.667 1.00 11.12 90 PHE A CA 1
ATOM 596 C C . PHE A 1 90 ? 28.451 37.553 48.925 1.00 10.99 90 PHE A C 1
ATOM 597 O O . PHE A 1 90 ? 29.033 37.363 49.991 1.00 10.93 90 PHE A O 1
ATOM 605 N N . THR A 1 91 ? 28.935 38.311 47.944 1.00 10.78 91 THR A N 1
ATOM 606 C CA . THR A 1 91 ? 30.243 38.915 48.019 1.00 11.17 91 THR A CA 1
ATOM 607 C C . THR A 1 91 ? 30.264 40.311 47.433 1.00 10.79 91 THR A C 1
ATOM 608 O O . THR A 1 91 ? 29.675 40.558 46.382 1.00 11.49 91 THR A O 1
ATOM 612 N N . LEU A 1 92 ? 30.933 41.222 48.131 1.00 10.83 92 LEU A N 1
ATOM 613 C CA . LEU A 1 92 ? 31.229 42.554 47.617 1.00 10.65 92 LEU A CA 1
ATOM 614 C C . LEU A 1 92 ? 32.715 42.617 47.328 1.00 10.84 92 LEU A C 1
ATOM 615 O O . LEU A 1 92 ? 33.519 42.304 48.201 1.00 11.30 92 LEU A O 1
ATOM 620 N N . LYS A 1 93 ? 33.060 43.006 46.110 1.00 11.29 93 LYS A N 1
ATOM 621 C CA . LYS A 1 93 ? 34.443 43.171 45.691 1.00 12.18 93 LYS A CA 1
ATOM 622 C C . LYS A 1 93 ? 34.722 44.642 45.411 1.00 12.78 93 LYS A C 1
ATOM 623 O O . LYS A 1 93 ? 33.914 45.339 44.783 1.00 12.58 93 LYS A O 1
ATOM 629 N N . ILE A 1 94 ? 35.867 45.113 45.892 1.00 13.59 94 ILE A N 1
ATOM 630 C CA . ILE A 1 94 ? 36.296 46.484 45.677 1.00 14.65 94 ILE A CA 1
ATOM 631 C C . ILE A 1 94 ? 37.675 46.463 45.087 1.00 14.78 94 ILE A C 1
ATOM 632 O O . ILE A 1 94 ? 38.623 46.052 45.762 1.00 15.47 94 ILE A O 1
ATOM 637 N N . ASN A 1 95 ? 37.784 46.912 43.843 1.00 14.72 95 ASN A N 1
ATOM 638 C CA . ASN A 1 95 ? 39.054 46.961 43.142 1.00 14.65 95 ASN A CA 1
ATOM 639 C C . ASN A 1 95 ? 39.775 48.261 43.452 1.00 14.58 95 ASN A C 1
ATOM 640 O O . ASN A 1 95 ? 39.129 49.295 43.586 1.00 14.15 95 ASN A O 1
ATOM 649 N N . ARG A 1 96 ? 41.102 48.207 43.543 1.00 15.05 96 ARG A N 1
ATOM 650 C CA . ARG A 1 96 ? 41.919 49.406 43.724 1.00 15.52 96 ARG A CA 1
ATOM 651 C C . ARG A 1 96 ? 41.369 50.359 44.786 1.00 15.39 96 ARG A C 1
ATOM 652 O O . ARG A 1 96 ? 40.992 51.490 44.490 1.00 14.82 96 ARG A O 1
ATOM 660 N N . VAL A 1 97 ? 41.339 49.894 46.025 1.00 15.37 97 VAL A N 1
ATOM 661 C CA . VAL A 1 97 ? 40.785 50.672 47.120 1.00 15.44 97 VAL A CA 1
ATOM 662 C C . VAL A 1 97 ? 41.385 52.074 47.240 1.00 15.84 97 VAL A C 1
ATOM 663 O O . VAL A 1 97 ? 42.616 52.231 47.216 1.00 15.52 97 VAL A O 1
ATOM 667 N N . GLU A 1 98 ? 40.511 53.077 47.351 1.00 16.50 98 GLU A N 1
ATOM 668 C CA . GLU A 1 98 ? 40.918 54.466 47.585 1.00 17.15 98 GLU A CA 1
ATOM 669 C C . GLU A 1 98 ? 40.425 54.963 48.944 1.00 16.90 98 GLU A C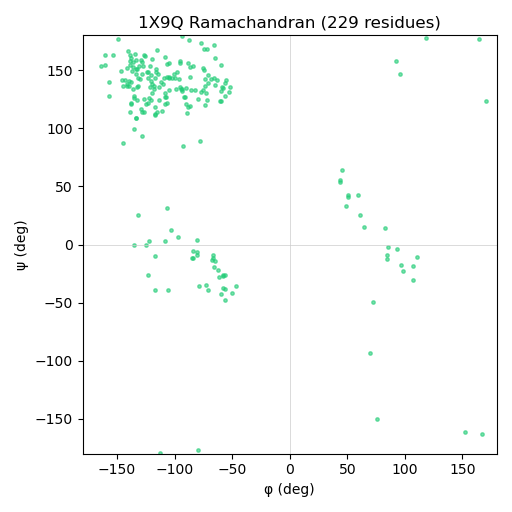 1
ATOM 670 O O . GLU A 1 98 ? 39.555 54.362 49.565 1.00 16.41 98 GLU A O 1
ATOM 676 N N . ALA A 1 99 ? 40.941 56.110 49.374 1.00 16.85 99 ALA A N 1
ATOM 677 C CA . ALA A 1 99 ? 40.580 56.664 50.674 1.00 16.83 99 ALA A CA 1
ATOM 678 C C . ALA A 1 99 ? 39.081 56.857 50.846 1.00 16.81 99 ALA A C 1
ATOM 679 O O . ALA A 1 99 ? 38.547 56.633 51.932 1.00 16.75 99 ALA A O 1
ATOM 681 N N . GLU A 1 100 ? 38.401 57.278 49.786 1.00 16.74 100 GLU A N 1
ATOM 682 C CA . GLU A 1 100 ? 36.970 57.530 49.873 1.00 17.10 100 GLU A CA 1
ATOM 683 C C . GLU A 1 100 ? 36.159 56.249 50.087 1.00 16.42 100 GLU A C 1
ATOM 684 O O . GLU A 1 100 ? 34.983 56.321 50.434 1.00 17.11 100 GLU A O 1
ATOM 690 N N . ASP A 1 101 ? 36.775 55.089 49.890 1.00 15.75 101 ASP A N 1
ATOM 691 C CA . ASP A 1 101 ? 36.079 53.817 50.084 1.00 15.04 101 ASP A CA 1
ATOM 692 C C . ASP A 1 101 ? 36.093 53.362 51.542 1.00 15.03 101 ASP A C 1
ATOM 693 O O . ASP A 1 101 ? 35.411 52.405 51.898 1.00 14.24 101 ASP A O 1
ATOM 698 N N . LEU A 1 102 ? 36.896 54.012 52.375 1.00 14.66 102 LEU A N 1
ATOM 699 C CA . LEU A 1 102 ? 37.083 53.56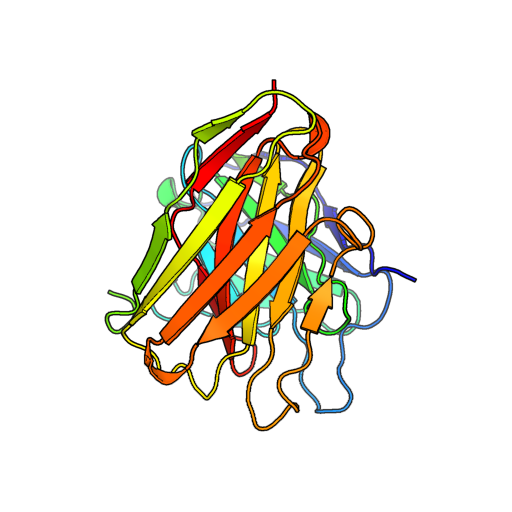3 53.751 1.00 14.83 102 LEU A CA 1
ATOM 700 C C . LEU A 1 102 ? 35.845 53.810 54.599 1.00 14.42 102 LEU A C 1
ATOM 701 O O . LEU A 1 102 ? 35.184 54.836 54.480 1.00 14.77 102 LEU A O 1
ATOM 706 N N . GLY A 1 103 ? 35.515 52.836 55.437 1.00 13.32 103 GLY A N 1
ATOM 707 C CA . GLY A 1 103 ? 34.333 52.937 56.269 1.00 12.65 103 GLY A CA 1
ATOM 708 C C . GLY A 1 103 ? 33.805 51.566 56.590 1.00 12.53 103 GLY A C 1
ATOM 709 O O . GLY A 1 103 ? 34.526 50.581 56.453 1.00 13.37 103 GLY A O 1
ATOM 710 N N . VAL A 1 104 ? 32.542 51.503 56.997 1.00 11.77 104 VAL A N 1
ATOM 711 C CA . VAL A 1 104 ? 31.924 50.233 57.332 1.00 11.59 104 VAL A CA 1
ATOM 712 C C . VAL A 1 104 ? 30.920 49.836 56.261 1.00 11.03 104 VAL A C 1
ATOM 713 O O . VAL A 1 104 ? 30.028 50.615 55.916 1.00 11.12 104 VAL A O 1
ATOM 717 N N . TYR A 1 105 ? 31.072 48.618 55.744 1.00 10.21 105 TYR A N 1
ATOM 718 C CA . TYR A 1 105 ? 30.178 48.071 54.755 1.00 10.77 105 TYR A CA 1
ATOM 719 C C . TYR A 1 105 ? 29.187 47.157 55.436 1.00 10.69 105 TYR A C 1
ATOM 720 O O . TYR A 1 105 ? 29.580 46.333 56.269 1.00 11.93 105 TYR A O 1
ATOM 729 N N . PHE A 1 106 ? 27.908 47.297 55.088 1.00 10.20 106 PHE A N 1
ATOM 730 C CA . PHE A 1 106 ? 26.877 46.433 55.612 1.00 10.53 106 PHE A CA 1
ATOM 731 C C . PHE A 1 106 ? 26.150 45.761 54.479 1.00 10.38 106 PHE A C 1
ATOM 732 O O . PHE A 1 106 ? 25.928 46.359 53.446 1.00 10.76 106 PHE A O 1
ATOM 740 N N . CYS A 1 107 ? 25.765 44.515 54.678 1.00 10.60 107 CYS A N 1
ATOM 741 C CA . CYS A 1 107 ? 24.810 43.906 53.770 1.00 11.04 107 CYS A CA 1
ATOM 742 C C . CYS A 1 107 ? 23.458 43.847 54.467 1.00 10.99 107 CYS A C 1
ATOM 743 O O . CYS A 1 107 ? 23.381 43.898 55.704 1.00 12.14 107 CYS A O 1
ATOM 746 N N . SER A 1 108 ? 22.389 43.785 53.680 1.00 10.73 108 SER A N 1
ATOM 747 C CA . SER A 1 108 ? 21.062 43.637 54.238 1.00 10.69 108 SER A CA 1
ATOM 748 C C . SER A 1 108 ? 20.188 42.819 53.312 1.00 10.65 108 SER A C 1
ATOM 749 O O . SER A 1 108 ? 20.375 42.843 52.090 1.00 12.15 108 SER A O 1
ATOM 754 N N . GLN A 1 109 ? 19.245 42.095 53.904 1.00 9.82 109 GLN A N 1
ATOM 755 C CA . GLN A 1 109 ? 18.239 41.372 53.139 1.00 9.74 109 GLN A CA 1
ATOM 756 C C . GLN A 1 109 ? 16.893 41.995 53.360 1.00 10.05 109 GLN A C 1
ATOM 757 O O . GLN A 1 109 ? 16.561 42.431 54.469 1.00 10.65 109 GLN A O 1
ATOM 763 N N . SER A 1 110 ? 16.135 42.070 52.271 1.00 9.90 110 SER A N 1
ATOM 764 C CA . SER A 1 110 ? 14.779 42.586 52.313 1.00 10.29 110 SER A CA 1
ATOM 765 C C . SER A 1 110 ? 13.815 41.656 51.579 1.00 10.45 110 SER A C 1
ATOM 766 O O . SER A 1 110 ? 12.754 42.079 51.154 1.00 11.36 110 SER A O 1
ATOM 769 N N . THR A 1 111 ? 14.160 40.373 51.493 1.00 10.24 111 THR A N 1
ATOM 770 C CA . THR A 1 111 ? 13.251 39.377 50.938 1.00 10.94 111 THR A CA 1
ATOM 771 C C . THR A 1 111 ? 12.181 38.965 51.947 1.00 10.98 111 THR A C 1
ATOM 772 O O . THR A 1 111 ? 11.032 38.687 51.587 1.00 11.32 111 THR A O 1
ATOM 776 N N . HIS A 1 112 ? 12.599 38.921 53.206 1.00 11.25 112 HIS A N 1
ATOM 777 C CA . HIS A 1 112 ? 11.783 38.469 54.321 1.00 11.83 112 HIS A CA 1
ATOM 778 C C . HIS A 1 112 ? 11.632 39.559 55.367 1.00 11.81 112 HIS A C 1
ATOM 779 O O . HIS A 1 112 ? 12.578 40.268 55.668 1.00 11.93 112 HIS A O 1
ATOM 786 N N . VAL A 1 113 ? 10.436 39.666 55.928 1.00 11.96 113 VAL A N 1
ATOM 787 C CA . VAL A 1 113 ? 10.193 40.569 57.033 1.00 12.39 113 VAL A CA 1
ATOM 788 C C . VAL A 1 113 ? 10.376 39.710 58.289 1.00 11.75 113 VAL A C 1
ATOM 789 O O . VAL A 1 113 ? 9.832 38.599 58.359 1.00 12.14 113 VAL A O 1
ATOM 793 N N . PRO A 1 114 ? 11.104 40.191 59.293 1.00 11.69 114 PRO A N 1
ATOM 794 C CA . PRO A 1 114 ? 11.734 41.512 59.333 1.00 11.25 114 PRO A CA 1
ATOM 795 C C . PRO A 1 114 ? 12.966 41.667 58.453 1.00 10.69 114 PRO A C 1
ATOM 796 O O . PRO A 1 114 ? 13.753 40.743 58.303 1.00 10.79 114 PRO A O 1
ATOM 800 N N . TRP A 1 115 ? 13.123 42.832 57.847 1.00 10.70 115 TRP A N 1
ATOM 801 C CA . TRP A 1 115 ? 14.337 43.121 57.094 1.00 10.37 115 TRP A CA 1
ATOM 802 C C . TRP A 1 115 ? 15.495 43.098 58.089 1.00 10.18 115 TRP A C 1
ATOM 803 O O . TRP A 1 115 ? 15.346 43.560 59.215 1.00 10.70 115 TRP A O 1
ATOM 814 N N . THR A 1 116 ? 16.641 42.568 57.678 1.00 9.73 116 THR A N 1
ATOM 815 C CA . THR A 1 116 ? 17.776 42.434 58.580 1.00 10.28 116 THR A CA 1
ATOM 816 C C . THR A 1 116 ? 19.088 42.787 57.930 1.00 10.41 116 THR A C 1
ATOM 817 O O . THR A 1 116 ? 19.239 42.734 56.715 1.00 10.63 116 THR A O 1
ATOM 821 N N . PHE A 1 117 ? 20.038 43.120 58.795 1.00 9.90 117 PHE A N 1
ATOM 822 C CA . PHE A 1 117 ? 21.334 43.627 58.404 1.00 10.38 117 PHE A CA 1
ATOM 823 C C . PHE A 1 117 ? 22.449 42.772 58.953 1.00 10.88 117 PHE A C 1
ATOM 824 O O . PHE A 1 117 ? 22.341 42.215 60.046 1.00 11.77 117 PHE A O 1
ATOM 832 N N . GLY A 1 118 ? 23.543 42.698 58.208 1.00 10.95 118 GLY A N 1
ATOM 833 C CA . GLY A 1 118 ? 24.762 42.135 58.744 1.00 10.81 118 GLY A CA 1
ATOM 834 C C . GLY A 1 118 ? 25.383 43.086 59.755 1.00 10.89 118 GLY A C 1
ATOM 835 O O . GLY A 1 118 ? 25.002 44.259 59.881 1.00 11.16 118 GLY A O 1
ATOM 836 N N . GLY A 1 119 ? 26.363 42.590 60.493 1.00 10.80 119 GLY A N 1
ATOM 837 C CA . GLY A 1 119 ? 26.975 43.387 61.541 1.00 11.12 119 GLY A CA 1
ATOM 838 C C . GLY A 1 119 ? 28.015 44.394 61.109 1.00 11.44 119 GLY A C 1
ATOM 839 O O . GLY A 1 119 ? 28.521 45.164 61.934 1.00 12.10 119 GLY A O 1
ATOM 840 N N . GLY A 1 120 ? 28.367 44.365 59.832 1.00 11.96 120 GLY A N 1
ATOM 841 C CA . GLY A 1 120 ? 29.334 45.283 59.291 1.00 12.35 120 GLY A CA 1
ATOM 842 C C . GLY A 1 120 ? 30.765 44.786 59.205 1.00 12.18 120 GLY A C 1
ATOM 843 O O . GLY A 1 120 ? 31.213 43.956 59.988 1.00 12.95 120 GLY A O 1
ATOM 844 N N . THR A 1 121 ? 31.447 45.267 58.170 1.00 11.96 121 THR A N 1
ATOM 845 C CA . THR A 1 121 ? 32.861 45.013 57.930 1.00 11.69 121 THR A CA 1
ATOM 846 C C . THR A 1 121 ? 33.545 46.363 57.792 1.00 12.03 121 THR A C 1
ATOM 847 O O . THR A 1 121 ? 33.192 47.147 56.911 1.00 11.51 121 THR A O 1
ATOM 851 N N . LYS A 1 122 ? 34.528 46.634 58.645 1.00 12.47 122 LYS A N 1
ATOM 852 C CA . LYS A 1 122 ? 35.254 47.902 58.601 1.00 13.51 122 LYS A CA 1
ATOM 853 C C . LYS A 1 122 ? 36.460 47.808 57.670 1.00 14.21 122 LYS A C 1
ATOM 854 O O . LYS A 1 122 ? 37.413 47.083 57.951 1.00 14.11 122 LYS A O 1
ATOM 860 N N . LEU A 1 123 ? 36.410 48.540 56.563 1.00 14.61 123 LEU A N 1
ATOM 861 C CA . LEU A 1 123 ? 37.510 48.618 55.615 1.00 15.55 123 LEU A CA 1
ATOM 862 C C . LEU A 1 123 ? 38.370 49.773 56.076 1.00 16.21 123 LEU A C 1
ATOM 863 O O . LEU A 1 123 ? 37.899 50.897 56.167 1.00 15.94 123 LEU A O 1
ATOM 868 N N . GLU A 1 124 ? 39.631 49.491 56.379 1.00 17.45 124 GLU A N 1
ATOM 869 C CA . GLU A 1 124 ? 40.522 50.503 56.931 1.00 18.29 124 GLU A CA 1
ATOM 870 C C . GLU A 1 124 ? 41.952 50.319 56.434 1.00 18.44 124 GLU A C 1
ATOM 871 O O . GLU A 1 124 ? 42.254 49.343 55.759 1.00 18.32 124 GLU A O 1
ATOM 877 N N . LYS A 1 149 ? 21.449 65.671 42.443 1.00 30.07 149 LYS A N 1
ATOM 878 C CA . LYS A 1 149 ? 22.024 64.456 43.093 1.00 29.70 149 LYS A CA 1
ATOM 879 C C . LYS A 1 149 ? 20.978 63.361 43.272 1.00 29.43 149 LYS A C 1
ATOM 880 O O . LYS A 1 149 ? 19.938 63.583 43.895 1.00 29.67 149 LYS A O 1
ATOM 882 N N . ASP A 1 150 ? 21.250 62.180 42.724 1.00 28.81 150 ASP A N 1
ATOM 883 C CA . ASP A 1 150 ? 20.369 61.031 42.910 1.00 28.34 150 ASP A CA 1
ATOM 884 C C . ASP A 1 150 ? 18.998 61.399 42.376 1.00 26.91 150 ASP A C 1
ATOM 885 O O . ASP A 1 150 ? 17.984 61.124 43.006 1.00 26.48 150 ASP A O 1
ATOM 890 N N . GLY A 1 151 ? 18.979 62.054 41.220 1.00 25.47 151 GLY A N 1
ATOM 891 C CA . GLY A 1 151 ? 17.733 62.434 40.583 1.00 24.43 151 GLY A CA 1
ATOM 892 C C . GLY A 1 151 ? 16.930 63.435 41.383 1.00 23.66 151 GLY A C 1
ATOM 893 O O . GLY A 1 151 ? 15.751 63.639 41.116 1.00 24.09 151 GLY A O 1
ATOM 894 N N . GLY A 1 152 ? 17.558 64.072 42.363 1.00 22.51 152 GLY A N 1
ATOM 895 C CA . GLY A 1 152 ? 16.862 65.039 43.189 1.00 21.38 152 GLY A CA 1
ATOM 896 C C . GLY A 1 152 ? 16.056 64.433 44.333 1.00 20.35 152 GLY A C 1
ATOM 897 O O . GLY A 1 152 ? 15.217 65.110 44.924 1.00 20.30 152 GLY A O 1
ATOM 898 N N . VAL A 1 153 ? 16.291 63.165 44.643 1.00 19.19 153 VAL A N 1
ATOM 899 C CA . VAL A 1 153 ? 15.583 62.516 45.751 1.00 18.12 153 VAL A CA 1
ATOM 900 C C . VAL A 1 153 ? 15.951 63.155 47.096 1.00 17.60 153 VAL A C 1
ATOM 901 O O . VAL A 1 153 ? 17.122 63.441 47.359 1.00 17.15 153 VAL A O 1
ATOM 905 N N . LYS A 1 154 ? 14.944 63.375 47.942 1.00 16.58 154 LYS A N 1
ATOM 906 C CA . LYS A 1 154 ? 15.160 63.912 49.291 1.00 16.54 154 LYS A CA 1
ATOM 907 C C . LYS A 1 154 ? 14.270 63.219 50.305 1.00 15.98 154 LYS A C 1
ATOM 908 O O . LYS A 1 154 ? 13.102 62.949 50.045 1.00 16.12 154 LYS A O 1
ATOM 914 N N . LEU A 1 155 ? 14.856 62.888 51.450 1.00 15.98 155 LEU A N 1
ATOM 915 C CA . LEU A 1 155 ? 14.124 62.370 52.602 1.00 15.86 155 LEU A CA 1
ATOM 916 C C . LEU A 1 155 ? 14.688 63.127 53.784 1.00 16.61 155 LEU A C 1
ATOM 917 O O . LEU A 1 155 ? 15.905 63.116 54.001 1.00 17.41 155 LEU A O 1
ATOM 922 N N . ASP A 1 156 ? 13.819 63.760 54.558 1.00 16.91 156 ASP A N 1
ATOM 923 C CA . ASP A 1 156 ? 14.271 64.561 55.673 1.00 17.18 156 ASP A CA 1
ATOM 924 C C . ASP A 1 156 ? 13.549 64.168 56.948 1.00 16.89 156 ASP A C 1
ATOM 925 O O . ASP A 1 156 ? 12.335 64.337 57.044 1.00 17.07 156 ASP A O 1
ATOM 930 N N . GLU A 1 157 ? 14.301 63.616 57.903 1.00 16.84 157 GLU A N 1
ATOM 931 C CA . GLU A 1 157 ? 13.751 63.189 59.181 1.00 17.09 157 GLU A CA 1
ATOM 932 C C . GLU A 1 157 ? 13.808 64.312 60.204 1.00 17.23 157 GLU A C 1
ATOM 933 O O . GLU A 1 157 ? 14.826 64.998 60.329 1.00 17.63 157 GLU A O 1
ATOM 939 N N . THR A 1 158 ? 12.704 64.490 60.928 1.00 16.27 158 THR A N 1
ATOM 940 C CA . THR A 1 158 ? 12.626 65.464 62.022 1.00 15.97 158 THR A CA 1
ATOM 941 C C . THR A 1 158 ? 11.963 64.812 63.215 1.00 15.67 158 THR A C 1
ATOM 942 O O . THR A 1 158 ? 11.329 63.767 63.090 1.00 15.19 158 THR A O 1
ATOM 946 N N . GLY A 1 159 ? 12.120 65.434 64.378 1.00 15.58 159 GLY A N 1
ATOM 947 C CA . GLY A 1 159 ? 11.455 64.985 65.588 1.00 15.83 159 GLY A CA 1
ATOM 948 C C . GLY A 1 159 ? 12.348 64.392 66.655 1.00 15.98 159 GLY A C 1
ATOM 949 O O . GLY A 1 159 ? 11.895 64.178 67.765 1.00 16.63 159 GLY A O 1
ATOM 950 N N . GLY A 1 160 ? 13.606 64.131 66.324 1.00 15.22 160 GLY A N 1
ATOM 951 C CA . GLY A 1 160 ? 14.534 63.573 67.282 1.00 15.83 160 GLY A CA 1
ATOM 952 C C . GLY A 1 160 ? 14.839 64.496 68.436 1.00 15.35 160 GLY A C 1
ATOM 953 O O . GLY A 1 160 ? 14.604 65.695 68.378 1.00 16.40 160 GLY A O 1
ATOM 954 N N . GLY A 1 161 ? 15.333 63.912 69.518 1.00 14.97 161 GLY A N 1
ATOM 955 C CA . GLY A 1 161 ? 15.693 64.676 70.692 1.00 14.30 161 GLY A CA 1
ATOM 956 C C . GLY A 1 161 ? 15.924 63.768 71.869 1.00 14.32 161 GLY A C 1
ATOM 957 O O . GLY A 1 161 ? 16.072 62.554 71.720 1.00 15.11 161 GLY A O 1
ATOM 958 N N . LEU A 1 162 ? 15.906 64.371 73.049 1.00 13.72 162 LEU A N 1
ATOM 959 C CA . LEU A 1 162 ? 16.163 63.676 74.289 1.00 14.13 162 LEU A CA 1
ATOM 960 C C . LEU A 1 162 ? 14.886 63.528 75.094 1.00 13.52 162 LEU A C 1
ATOM 961 O O . LEU A 1 162 ? 14.167 64.499 75.306 1.00 14.08 162 LEU A O 1
ATOM 966 N N . VAL A 1 163 ? 14.610 62.313 75.552 1.00 12.80 163 VAL A N 1
ATOM 967 C CA . VAL A 1 163 ? 13.489 62.079 76.450 1.00 13.64 163 VAL A CA 1
ATOM 968 C C . VAL A 1 163 ? 13.926 61.103 77.535 1.00 12.46 163 VAL A C 1
ATOM 969 O O . VAL A 1 163 ? 14.955 60.443 77.403 1.00 12.33 163 VAL A O 1
ATOM 973 N N . GLN A 1 164 ? 13.152 61.050 78.615 1.00 12.13 164 GLN A N 1
ATOM 974 C CA . GLN A 1 164 ? 13.400 60.115 79.707 1.00 11.63 164 GLN A CA 1
ATOM 975 C C . GLN A 1 164 ? 12.520 58.878 79.479 1.00 11.77 164 GLN A C 1
ATOM 976 O O . GLN A 1 164 ? 11.514 58.948 78.773 1.00 11.79 164 GLN A O 1
ATOM 982 N N . PRO A 1 165 ? 12.885 57.738 80.052 1.00 12.08 165 PRO A N 1
ATOM 983 C CA . PRO A 1 165 ? 12.128 56.500 79.828 1.00 11.86 165 PRO A CA 1
ATOM 984 C C . PRO A 1 165 ? 10.648 56.634 80.178 1.00 11.39 165 PRO A C 1
ATOM 985 O O . PRO A 1 165 ? 10.280 57.303 81.150 1.00 10.87 165 PRO A O 1
ATOM 989 N N . GLY A 1 166 ? 9.810 56.001 79.360 1.00 11.47 166 GLY A N 1
ATOM 990 C CA . GLY A 1 166 ? 8.366 56.070 79.510 1.00 11.34 166 GLY A CA 1
ATOM 991 C C . GLY A 1 166 ? 7.798 57.102 78.558 1.00 11.72 166 GLY A C 1
ATOM 992 O O . GLY A 1 166 ? 6.611 57.075 78.219 1.00 12.16 166 GLY A O 1
ATOM 993 N N . GLY A 1 167 ? 8.650 58.033 78.152 1.00 11.48 167 GLY A N 1
ATOM 994 C CA . GLY A 1 167 ? 8.261 59.096 77.251 1.00 12.37 167 GLY A CA 1
ATOM 995 C C . GLY A 1 167 ? 7.877 58.659 75.849 1.00 12.93 167 GLY A C 1
ATOM 996 O O . GLY A 1 167 ? 8.033 57.501 75.467 1.00 13.42 167 GLY A O 1
ATOM 997 N N . ALA A 1 168 ? 7.353 59.614 75.095 1.00 13.55 168 ALA A N 1
ATOM 998 C CA . ALA A 1 168 ? 6.942 59.403 73.715 1.00 14.07 168 ALA A CA 1
ATOM 999 C C . ALA A 1 168 ? 7.561 60.469 72.846 1.00 15.06 168 ALA A C 1
ATOM 1000 O O . ALA A 1 168 ? 7.935 61.544 73.301 1.00 15.71 168 ALA A O 1
ATOM 1002 N N . MET A 1 169 ? 7.645 60.158 71.570 1.00 15.55 169 MET A N 1
ATOM 1003 C CA . MET A 1 169 ? 8.269 61.040 70.604 1.00 16.35 169 MET A CA 1
ATOM 1004 C C . MET A 1 169 ? 7.692 60.667 69.248 1.00 16.26 169 MET A C 1
ATOM 1005 O O . MET A 1 169 ? 7.453 59.485 68.976 1.00 17.16 169 MET A O 1
ATOM 1012 N N . LYS A 1 170 ? 7.413 61.669 68.423 1.00 15.77 170 LYS A N 1
ATOM 1013 C CA . LYS A 1 170 ? 6.942 61.416 67.067 1.00 15.89 170 LYS A CA 1
ATOM 1014 C C . LYS A 1 170 ? 7.990 61.874 66.069 1.00 15.59 170 LYS A C 1
ATOM 1015 O O . LYS A 1 170 ? 8.430 63.027 66.106 1.00 15.76 170 LYS A O 1
ATOM 1021 N N . LEU A 1 171 ? 8.407 60.958 65.200 1.00 14.79 171 LEU A N 1
ATOM 1022 C CA . LEU A 1 171 ? 9.339 61.287 64.127 1.00 14.64 171 LEU A CA 1
ATOM 1023 C C . LEU A 1 171 ? 8.552 61.482 62.842 1.00 14.33 171 LEU A C 1
ATOM 1024 O O . LEU A 1 171 ? 7.565 60.792 62.596 1.00 14.71 171 LEU A O 1
ATOM 1029 N N . SER A 1 172 ? 8.985 62.427 62.032 1.00 14.23 172 SER A N 1
ATOM 1030 C CA . SER A 1 172 ? 8.339 62.691 60.749 1.00 14.59 172 SER A CA 1
ATOM 1031 C C . SER A 1 172 ? 9.377 62.587 59.645 1.00 14.69 172 SER A C 1
ATOM 1032 O O . SER A 1 172 ? 10.550 62.890 59.847 1.00 14.80 172 SER A O 1
ATOM 1035 N N . CYS A 1 173 ? 8.929 62.164 58.473 1.00 14.84 173 CYS A N 1
ATOM 1036 C CA . CYS A 1 173 ? 9.801 62.058 57.324 1.00 15.01 173 CYS A CA 1
ATOM 1037 C C . CYS A 1 173 ? 9.052 62.550 56.104 1.00 15.06 173 CYS A C 1
ATOM 1038 O O . CYS A 1 173 ? 8.068 61.941 55.678 1.00 15.72 173 CYS A O 1
ATOM 1041 N N . VAL A 1 174 ? 9.522 63.661 55.559 1.00 15.11 174 VAL A N 1
ATOM 1042 C CA . VAL A 1 174 ? 8.944 64.249 54.361 1.00 15.11 174 VAL A CA 1
ATOM 1043 C C . VAL A 1 174 ? 9.868 63.962 53.192 1.00 15.04 174 VAL A C 1
ATOM 1044 O O . VAL A 1 174 ? 11.069 64.161 53.298 1.00 15.19 174 VAL A O 1
ATOM 1048 N N . THR A 1 175 ? 9.310 63.507 52.075 1.00 14.64 175 THR A N 1
ATOM 1049 C CA . THR A 1 175 ? 10.131 63.115 50.932 1.00 14.33 175 THR A CA 1
ATOM 1050 C C . THR A 1 175 ? 9.690 63.821 49.674 1.00 14.41 175 THR A C 1
ATOM 1051 O O . THR A 1 175 ? 8.589 64.358 49.603 1.00 14.57 175 THR A O 1
ATOM 1055 N N . SER A 1 176 ? 10.580 63.793 48.691 1.00 14.97 176 SER A N 1
ATOM 1056 C CA . SER A 1 176 ? 10.317 64.322 47.359 1.00 14.78 176 SER A CA 1
ATOM 1057 C C . SER A 1 176 ? 11.306 63.725 46.360 1.00 14.81 176 SER A C 1
ATOM 1058 O O . SER A 1 176 ? 12.312 63.159 46.754 1.00 14.57 176 SER A O 1
ATOM 1061 N N . GLY A 1 177 ? 10.996 63.824 45.072 1.00 14.71 177 GLY A N 1
ATOM 1062 C CA . GLY A 1 177 ? 11.904 63.373 44.025 1.00 14.73 177 GLY A CA 1
ATOM 1063 C C . GLY A 1 177 ? 11.717 61.955 43.528 1.00 14.64 177 GLY A C 1
ATOM 1064 O O . GLY A 1 177 ? 12.414 61.525 42.614 1.00 15.41 177 GLY A O 1
ATOM 1065 N N . PHE A 1 178 ? 10.799 61.220 44.135 1.00 14.21 178 PHE A N 1
ATOM 1066 C CA . PHE A 1 178 ? 10.453 59.888 43.690 1.00 14.14 178 PHE A CA 1
ATOM 1067 C C . PHE A 1 178 ? 8.944 59.747 43.778 1.00 14.07 178 PHE A C 1
ATOM 1068 O O . PHE A 1 178 ? 8.291 60.465 44.535 1.00 15.02 178 PHE A O 1
ATOM 1076 N N . THR A 1 179 ? 8.390 58.860 42.965 1.00 14.05 179 THR A N 1
ATOM 1077 C CA . THR A 1 179 ? 6.952 58.661 42.928 1.00 13.72 179 THR A CA 1
ATOM 1078 C C . THR A 1 179 ? 6.542 57.805 44.128 1.00 14.00 179 THR A C 1
ATOM 1079 O O . THR A 1 179 ? 6.454 56.574 44.066 1.00 14.67 179 THR A O 1
ATOM 1083 N N . PHE A 1 180 ? 6.273 58.513 45.209 1.00 14.37 180 PHE A N 1
ATOM 1084 C CA . PHE A 1 180 ? 5.990 57.938 46.526 1.00 13.93 180 PHE A CA 1
ATOM 1085 C C . PHE A 1 180 ? 4.997 56.775 46.510 1.00 13.93 180 PHE A C 1
ATOM 1086 O O . PHE A 1 180 ? 5.131 55.818 47.265 1.00 13.54 180 PHE A O 1
ATOM 1094 N N . GLY A 1 181 ? 4.011 56.840 45.636 1.00 13.74 181 GLY A N 1
ATOM 1095 C CA . GLY A 1 181 ? 3.019 55.787 45.566 1.00 14.06 181 GLY A CA 1
ATOM 1096 C C . GLY A 1 181 ? 3.555 54.436 45.142 1.00 14.06 181 GLY A C 1
ATOM 1097 O O . GLY A 1 181 ? 2.857 53.440 45.267 1.00 14.82 181 GLY A O 1
ATOM 1098 N N . HIS A 1 182 ? 4.770 54.394 44.607 1.00 13.83 182 HIS A N 1
ATOM 1099 C CA . HIS A 1 182 ? 5.355 53.133 44.180 1.00 13.53 182 HIS A CA 1
ATOM 1100 C C . HIS A 1 182 ? 6.396 52.623 45.172 1.00 13.24 182 HIS A C 1
ATOM 1101 O O . HIS A 1 182 ? 7.122 51.697 44.852 1.00 12.93 182 HIS A O 1
ATOM 1108 N N . TYR A 1 183 ? 6.440 53.218 46.366 1.00 12.40 183 TYR A N 1
ATOM 1109 C CA . TYR A 1 183 ? 7.462 52.903 47.367 1.00 12.35 183 TYR A CA 1
ATOM 1110 C C . TYR A 1 183 ? 6.892 52.385 48.674 1.00 12.50 183 TYR A C 1
ATOM 1111 O O . TYR A 1 183 ? 5.801 52.812 49.101 1.00 12.89 183 TYR A O 1
ATOM 1120 N N . TRP A 1 184 ? 7.635 51.472 49.310 1.00 12.57 184 TRP A N 1
ATOM 1121 C CA . TRP A 1 184 ? 7.362 51.044 50.681 1.00 12.31 184 TRP A CA 1
ATOM 1122 C C . TRP A 1 184 ? 8.233 51.925 51.572 1.00 12.09 184 TRP A C 1
ATOM 1123 O O . TRP A 1 184 ? 9.424 52.072 51.313 1.00 12.43 184 TRP A O 1
ATOM 1134 N N . MET A 1 185 ? 7.658 52.501 52.620 1.00 12.05 185 MET A N 1
ATOM 1135 C CA . MET A 1 185 ? 8.426 53.376 53.509 1.00 12.74 185 MET A CA 1
ATOM 1136 C C . MET A 1 185 ? 8.774 52.628 54.780 1.00 13.02 185 MET A C 1
ATOM 1137 O O . MET A 1 185 ? 7.975 51.835 55.267 1.00 13.77 185 MET A O 1
ATOM 1142 N N . ASN A 1 186 ? 9.967 52.886 55.316 1.00 13.10 186 ASN A N 1
ATOM 1143 C CA . ASN A 1 186 ? 10.470 52.202 56.494 1.00 13.38 186 ASN A CA 1
ATOM 1144 C C . ASN A 1 186 ? 11.152 53.155 57.449 1.00 13.34 186 ASN A C 1
ATOM 1145 O O . ASN A 1 186 ? 11.553 54.241 57.070 1.00 13.37 186 ASN A O 1
ATOM 1150 N N . TRP A 1 187 ? 11.270 52.713 58.699 1.00 13.01 187 TRP A N 1
ATOM 1151 C CA . TRP A 1 187 ? 12.168 53.332 59.656 1.00 13.00 187 TRP A CA 1
ATOM 1152 C C . TRP A 1 187 ? 13.196 52.274 60.054 1.00 12.96 187 TRP A C 1
ATOM 1153 O O . TRP A 1 187 ? 12.841 51.116 60.282 1.00 13.41 187 TRP A O 1
ATOM 1164 N N . VAL A 1 188 ? 14.463 52.681 60.067 1.00 13.44 188 VAL A N 1
ATOM 1165 C CA . VAL A 1 188 ? 15.598 51.833 60.444 1.00 14.02 188 VAL A CA 1
ATOM 1166 C C . VAL A 1 188 ? 16.398 52.617 61.471 1.00 14.00 188 VAL A C 1
ATOM 1167 O O . VAL A 1 188 ? 16.484 53.838 61.380 1.00 15.91 188 VAL A O 1
ATOM 1174 N N . ARG A 1 189 ? 16.949 51.960 62.490 1.00 13.47 189 ARG A N 1
ATOM 1175 C CA . ARG A 1 189 ? 17.723 52.684 63.477 1.00 13.23 189 ARG A CA 1
ATOM 1176 C C . ARG A 1 189 ? 19.106 52.093 63.653 1.00 13.51 189 ARG A C 1
ATOM 1177 O O . ARG A 1 189 ? 19.369 50.957 63.268 1.00 13.61 189 ARG A O 1
ATOM 1185 N N . GLN A 1 190 ? 19.990 52.886 64.234 1.00 13.57 190 GLN A N 1
ATOM 1186 C CA . GLN A 1 190 ? 21.354 52.457 64.468 1.00 14.61 190 GLN A CA 1
ATOM 1187 C C . GLN A 1 190 ? 21.835 52.827 65.839 1.00 15.51 190 GLN A C 1
ATOM 1188 O O . GLN A 1 190 ? 21.693 53.967 66.283 1.00 14.31 190 GLN A O 1
ATOM 1194 N N . SER A 1 191 ? 22.456 51.844 66.479 1.00 17.28 191 SER A N 1
ATOM 1195 C CA . SER A 1 191 ? 23.097 52.030 67.774 1.00 20.10 191 SER A CA 1
ATOM 1196 C C . SER A 1 191 ? 24.403 51.232 67.799 1.00 21.99 191 SER A C 1
ATOM 1197 O O . SER A 1 191 ? 24.540 50.235 67.085 1.00 22.56 191 SER A O 1
ATOM 1202 N N . PRO A 1 192 ? 25.389 51.673 68.579 1.00 24.20 192 PRO A N 1
ATOM 1203 C CA . PRO A 1 192 ? 26.634 50.908 68.701 1.00 25.22 192 PRO A CA 1
ATOM 1204 C C . PRO A 1 192 ? 26.376 49.490 69.201 1.00 25.79 192 PRO A C 1
ATOM 1205 O O . PRO A 1 192 ? 26.970 48.533 68.704 1.00 27.02 192 PRO A O 1
ATOM 1209 N N . GLU A 1 193 ? 25.422 49.360 70.111 1.00 26.33 193 GLU A N 1
ATOM 1210 C CA . GLU A 1 193 ? 25.132 48.079 70.748 1.00 26.82 193 GLU A CA 1
ATOM 1211 C C . GLU A 1 193 ? 24.435 47.066 69.843 1.00 26.04 193 GLU A C 1
ATOM 1212 O O . GLU A 1 193 ? 24.667 45.864 69.959 1.00 26.73 193 GLU A O 1
ATOM 1218 N N . LYS A 1 194 ? 23.563 47.529 68.954 1.00 25.06 194 LYS A N 1
ATOM 1219 C CA . LYS A 1 194 ? 22.807 46.596 68.131 1.00 24.34 194 LYS A CA 1
ATOM 1220 C C . LYS A 1 194 ? 23.084 46.712 66.635 1.00 22.77 194 LYS A C 1
ATOM 1221 O O . LYS A 1 194 ? 22.662 45.858 65.872 1.00 23.94 194 LYS A O 1
ATOM 1227 N N . GLY A 1 195 ? 23.802 47.747 66.212 1.00 20.72 195 GLY A N 1
ATOM 1228 C CA . GLY A 1 195 ? 24.048 47.970 64.793 1.00 18.88 195 GLY A CA 1
ATOM 1229 C C . GLY A 1 195 ? 22.810 48.523 64.111 1.00 17.36 195 GLY A C 1
ATOM 1230 O O . GLY A 1 195 ? 22.008 49.229 64.740 1.00 17.84 195 GLY A O 1
ATOM 1231 N N . LEU A 1 196 ? 22.663 48.214 62.820 1.00 15.41 196 LEU A N 1
ATOM 1232 C CA . LEU A 1 196 ? 21.494 48.651 62.053 1.00 14.71 196 LEU A CA 1
ATOM 1233 C C . LEU A 1 196 ? 20.347 47.695 62.316 1.00 14.14 196 LEU A C 1
ATOM 1234 O O . LEU A 1 196 ? 20.510 46.473 62.236 1.00 14.81 196 LEU A O 1
ATOM 1239 N N . GLU A 1 197 ? 19.175 48.257 62.599 1.00 14.06 197 GLU A N 1
ATOM 1240 C CA . GLU A 1 197 ? 17.997 47.469 62.916 1.00 13.64 197 GLU A CA 1
ATOM 1241 C C . GLU A 1 197 ? 16.796 48.061 62.216 1.00 13.62 197 GLU A C 1
ATOM 1242 O O . GLU A 1 197 ? 16.459 49.215 62.450 1.00 13.95 197 GLU A O 1
ATOM 1253 N N . TRP A 1 198 ? 16.130 47.268 61.384 1.00 13.59 198 TRP A N 1
ATOM 1254 C CA . TRP A 1 198 ? 14.878 47.679 60.760 1.00 13.60 198 TRP A CA 1
ATOM 1255 C C . TRP A 1 198 ? 13.800 47.630 61.852 1.00 13.77 198 TRP A C 1
ATOM 1256 O O . TRP A 1 198 ? 13.763 46.684 62.653 1.00 14.05 198 TRP A O 1
ATOM 1267 N N . VAL A 1 199 ? 12.945 48.647 61.923 1.00 13.60 199 VAL A N 1
ATOM 1268 C CA . VAL A 1 199 ? 11.913 48.625 62.964 1.00 13.74 199 VAL A CA 1
ATOM 1269 C C . VAL A 1 199 ? 10.467 48.731 62.474 1.00 13.24 199 VAL A C 1
ATOM 1270 O O . VAL A 1 199 ? 9.577 48.226 63.157 1.00 13.24 199 VAL A O 1
ATOM 1277 N N . ALA A 1 200 ? 10.201 49.339 61.316 1.00 12.94 200 ALA A N 1
ATOM 1278 C CA . ALA A 1 200 ? 8.819 49.424 60.848 1.00 12.74 200 ALA A CA 1
ATOM 1279 C C . ALA A 1 200 ? 8.735 49.701 59.359 1.00 12.84 200 ALA A C 1
ATOM 1280 O O . ALA A 1 200 ? 9.642 50.298 58.801 1.00 13.10 200 ALA A O 1
ATOM 1282 N N . GLN A 1 201 ? 7.618 49.280 58.766 1.00 12.27 201 GLN A N 1
ATOM 1283 C CA . GLN A 1 201 ? 7.360 49.385 57.334 1.00 12.32 201 GLN A CA 1
ATOM 1284 C C . GLN A 1 201 ? 5.898 49.692 57.079 1.00 12.69 201 GLN A C 1
ATOM 1285 O O . GLN A 1 201 ? 5.032 49.169 57.755 1.00 12.99 201 GLN A O 1
ATOM 1291 N N . PHE A 1 202 ? 5.642 50.535 56.087 1.00 12.89 202 PHE A N 1
ATOM 1292 C CA . PHE A 1 202 ? 4.276 50.861 55.685 1.00 12.76 202 PHE A CA 1
ATOM 1293 C C . PHE A 1 202 ? 4.239 50.760 54.178 1.00 13.24 202 PHE A C 1
ATOM 1294 O O . PHE A 1 202 ? 4.828 51.589 53.489 1.00 13.54 202 PHE A O 1
ATOM 1302 N N . ARG A 1 203 ? 3.565 49.732 53.672 1.00 13.55 203 ARG A N 1
ATOM 1303 C CA . ARG A 1 203 ? 3.545 49.462 52.242 1.00 13.56 203 ARG A CA 1
ATOM 1304 C C . ARG A 1 203 ? 2.612 50.411 51.512 1.00 13.48 203 ARG A C 1
ATOM 1305 O O . ARG A 1 203 ? 1.935 51.221 52.131 1.00 13.09 203 ARG A O 1
ATOM 1313 N N . ASN A 1 204 ? 2.630 50.319 50.187 1.00 13.68 204 ASN A N 1
ATOM 1314 C CA . ASN A 1 204 ? 1.827 51.181 49.319 1.00 13.74 204 ASN A CA 1
ATOM 1315 C C . ASN A 1 204 ? 0.473 50.556 48.953 1.00 14.48 204 ASN A C 1
ATOM 1316 O O . ASN A 1 204 ? 0.169 49.434 49.356 1.00 14.62 204 ASN A O 1
ATOM 1321 N N . LYS A 1 205 ? -0.321 51.278 48.174 1.00 15.00 205 LYS A N 1
ATOM 1322 C CA . LYS A 1 205 ? -1.683 50.835 47.842 1.00 15.41 205 LYS A CA 1
ATOM 1323 C C . LYS A 1 205 ? -1.752 49.445 47.188 1.00 15.81 205 LYS A C 1
ATOM 1324 O O . LYS A 1 205 ? -2.572 48.616 47.585 1.00 15.87 205 LYS A O 1
ATOM 1330 N N . PRO A 1 206 ? -0.927 49.179 46.180 1.00 16.13 206 PRO A N 1
ATOM 1331 C CA . PRO A 1 206 ? -0.935 47.857 45.542 1.00 16.62 206 PRO A CA 1
ATOM 1332 C C . PRO A 1 206 ? -0.693 46.718 46.524 1.00 16.66 206 PRO A C 1
ATOM 1333 O O . PRO A 1 206 ? -1.143 45.598 46.275 1.00 17.20 206 PRO A O 1
ATOM 1337 N N . TYR A 1 207 ? 0.000 47.002 47.625 1.00 16.38 207 TYR A N 1
ATOM 1338 C CA . TYR A 1 207 ? 0.298 45.976 48.616 1.00 15.85 207 TYR A CA 1
ATOM 1339 C C . TYR A 1 207 ? -0.548 46.165 49.872 1.00 16.25 207 TYR A C 1
ATOM 1340 O O . TYR A 1 207 ? -0.127 45.853 50.987 1.00 16.35 207 TYR A O 1
ATOM 1349 N N . ASN A 1 208 ? -1.756 46.689 49.657 1.00 16.14 208 ASN A N 1
ATOM 1350 C CA . ASN A 1 208 ? -2.778 46.832 50.694 1.00 16.44 208 ASN A CA 1
ATOM 1351 C C . ASN A 1 208 ? -2.435 47.709 51.885 1.00 16.18 208 ASN A C 1
ATOM 1352 O O . ASN A 1 208 ? -3.011 47.544 52.955 1.00 16.07 208 ASN A O 1
ATOM 1357 N N . TYR A 1 209 ? -1.527 48.660 51.693 1.00 15.65 209 TYR A N 1
ATOM 1358 C CA . TYR A 1 209 ? -1.121 49.562 52.764 1.00 15.68 209 TYR A CA 1
ATOM 1359 C C . TYR A 1 209 ? -0.786 48.807 54.055 1.00 15.52 209 TYR A C 1
ATOM 1360 O O . TYR A 1 209 ? -1.012 49.311 55.156 1.00 16.14 209 TYR A O 1
ATOM 1369 N N . GLU A 1 210 ? -0.248 47.602 53.926 1.00 15.27 210 GLU A N 1
ATOM 1370 C CA . GLU A 1 210 ? 0.057 46.795 55.102 1.00 14.84 210 GLU A CA 1
ATOM 1371 C C . GLU A 1 210 ? 1.228 47.349 55.895 1.00 15.00 210 GLU A C 1
ATOM 1372 O O . GLU A 1 210 ? 2.177 47.895 55.321 1.00 14.85 210 GLU A O 1
ATOM 1378 N N . THR A 1 211 ? 1.157 47.193 57.214 1.00 14.81 211 THR A N 1
ATOM 1379 C CA . THR A 1 211 ? 2.239 47.619 58.092 1.00 15.00 211 THR A CA 1
ATOM 1380 C C . THR A 1 211 ? 2.890 46.431 58.769 1.00 14.88 211 THR A C 1
ATOM 1381 O O . THR A 1 211 ? 2.238 45.440 59.080 1.00 15.18 211 THR A O 1
ATOM 1385 N N . TYR A 1 212 ? 4.193 46.553 58.991 1.00 14.89 212 TYR A N 1
ATOM 1386 C CA . TYR A 1 212 ? 4.962 45.533 59.690 1.00 15.04 212 TYR A CA 1
ATOM 1387 C C . TYR A 1 212 ? 5.915 46.199 60.682 1.00 15.21 212 TYR A C 1
ATOM 1388 O O . TYR A 1 212 ? 6.372 47.321 60.467 1.00 14.25 212 TYR A O 1
ATOM 1397 N N . TYR A 1 213 ? 6.189 45.492 61.774 1.00 14.95 213 TYR A N 1
ATOM 1398 C CA . TYR A 1 213 ? 7.038 45.997 62.848 1.00 15.06 213 TYR A CA 1
ATOM 1399 C C . TYR A 1 213 ? 8.031 44.962 63.342 1.00 14.97 213 TYR A C 1
ATOM 1400 O O . TYR A 1 213 ? 7.767 43.759 63.275 1.00 15.38 213 TYR A O 1
ATOM 1409 N N . SER A 1 214 ? 9.164 45.426 63.873 1.00 14.87 214 SER A N 1
ATOM 1410 C CA . SER A 1 214 ? 10.115 44.509 64.498 1.00 14.43 214 SER A CA 1
ATOM 1411 C C . SER A 1 214 ? 9.550 44.104 65.861 1.00 15.11 214 SER A C 1
ATOM 1412 O O . SER A 1 214 ? 8.793 44.849 66.478 1.00 15.42 214 SER A O 1
ATOM 1415 N N . ASP A 1 215 ? 9.906 42.921 66.340 1.00 15.54 215 ASP A N 1
ATOM 1416 C CA . ASP A 1 215 ? 9.376 42.463 67.623 1.00 16.36 215 ASP A CA 1
ATOM 1417 C C . ASP A 1 215 ? 9.783 43.396 68.754 1.00 16.58 215 ASP A C 1
ATOM 1418 O O . ASP A 1 215 ? 9.086 43.508 69.761 1.00 17.14 215 ASP A O 1
ATOM 1423 N N . SER A 1 216 ? 10.921 44.054 68.583 1.00 16.64 216 SER A N 1
ATOM 1424 C CA . SER A 1 216 ? 11.470 44.949 69.587 1.00 17.32 216 SER A CA 1
ATOM 1425 C C . SER A 1 216 ? 10.613 46.204 69.830 1.00 17.31 216 SER A C 1
ATOM 1426 O O . SER A 1 216 ? 10.739 46.843 70.869 1.00 18.28 216 SER A O 1
ATOM 1429 N N . VAL A 1 217 ? 9.740 46.554 68.889 1.00 17.47 217 VAL A N 1
ATOM 1430 C CA . VAL A 1 217 ? 8.924 47.760 69.031 1.00 17.36 217 VAL A CA 1
ATOM 1431 C C . VAL A 1 217 ? 7.418 47.502 68.921 1.00 17.58 217 VAL A C 1
ATOM 1432 O O . VAL A 1 217 ? 6.611 48.423 69.048 1.00 17.23 217 VAL A O 1
ATOM 1436 N N . LYS A 1 218 ? 7.035 46.250 68.713 1.00 18.09 218 LYS A N 1
ATOM 1437 C CA . LYS A 1 218 ? 5.630 45.919 68.545 1.00 18.29 218 LYS A CA 1
ATOM 1438 C C . LYS A 1 218 ? 4.842 46.368 69.769 1.00 17.85 218 LYS A C 1
ATOM 1439 O O . LYS A 1 218 ? 5.275 46.162 70.894 1.00 18.08 218 LYS A O 1
ATOM 1445 N N . GLY A 1 219 ? 3.696 47.002 69.532 1.00 17.42 219 GLY A N 1
ATOM 1446 C CA . GLY A 1 219 ? 2.826 47.459 70.603 1.00 16.62 219 GLY A CA 1
ATOM 1447 C C . GLY A 1 219 ? 3.188 48.812 71.184 1.00 15.95 219 GLY A C 1
ATOM 1448 O O . GLY A 1 219 ? 2.440 49.369 71.994 1.00 16.07 219 GLY A O 1
ATOM 1449 N N . ARG A 1 220 ? 4.343 49.334 70.787 0.60 15.11 220 ARG A N 1
ATOM 1450 C CA . ARG A 1 220 ? 4.826 50.616 71.278 1.00 14.91 220 ARG A CA 1
ATOM 1451 C C . ARG A 1 220 ? 4.965 51.659 70.181 1.00 14.82 220 ARG A C 1
ATOM 1452 O O . ARG A 1 220 ? 4.672 52.830 70.389 1.00 14.08 220 ARG A O 1
ATOM 1460 N N . PHE A 1 221 ? 5.430 51.228 69.011 1.00 14.48 221 PHE A N 1
ATOM 1461 C CA . PHE A 1 221 ? 5.645 52.130 67.877 1.00 14.62 221 PHE A CA 1
ATOM 1462 C C . PHE A 1 221 ? 4.548 51.960 66.829 1.00 14.66 221 PHE A C 1
ATOM 1463 O O . PHE A 1 221 ? 4.070 50.854 66.584 1.00 15.34 221 PHE A O 1
ATOM 1471 N N . THR A 1 222 ? 4.165 53.057 66.191 1.00 14.74 222 THR A N 1
ATOM 1472 C CA . THR A 1 222 ? 3.173 53.014 65.134 1.00 14.61 222 THR A CA 1
ATOM 1473 C C . THR A 1 222 ? 3.670 53.820 63.944 1.00 14.25 222 THR A C 1
ATOM 1474 O O . THR A 1 222 ? 4.008 54.995 64.080 1.00 14.00 222 THR A O 1
ATOM 1478 N N . ILE A 1 223 ? 3.729 53.176 62.784 1.00 13.75 223 ILE A N 1
ATOM 1479 C CA . ILE A 1 223 ? 4.117 53.862 61.558 1.00 13.69 223 ILE A CA 1
ATOM 1480 C C . ILE A 1 223 ? 2.851 54.298 60.818 1.00 13.86 223 ILE A C 1
ATOM 1481 O O . ILE A 1 223 ? 1.852 53.553 60.738 1.00 14.40 223 ILE A O 1
ATOM 1486 N N . SER A 1 224 ? 2.870 55.534 60.334 1.00 14.09 224 SER A N 1
ATOM 1487 C CA . SER A 1 224 ? 1.749 56.077 59.584 1.00 14.69 224 SER A CA 1
ATOM 1488 C C . SER A 1 224 ? 2.251 56.660 58.275 1.00 14.61 224 SER A C 1
ATOM 1489 O O . SER A 1 224 ? 3.429 57.000 58.135 1.00 14.39 224 SER A O 1
ATOM 1492 N N . ARG A 1 225 ? 1.348 56.757 57.309 1.00 14.79 225 ARG A N 1
ATOM 1493 C CA . ARG A 1 225 ? 1.701 57.142 55.968 1.00 15.00 225 ARG A CA 1
ATOM 1494 C C . ARG A 1 225 ? 0.662 58.081 55.394 1.00 15.02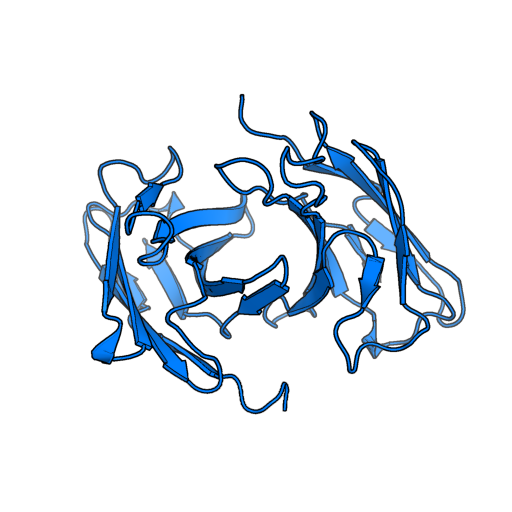 225 ARG A C 1
ATOM 1495 O O . ARG A 1 225 ? -0.542 57.913 55.621 1.00 15.35 225 ARG A O 1
ATOM 1503 N N . ASP A 1 226 ? 1.142 59.078 54.661 1.00 15.31 226 ASP A N 1
ATOM 1504 C CA . ASP A 1 226 ? 0.267 60.027 53.978 1.00 15.59 226 ASP A CA 1
ATOM 1505 C C . ASP A 1 226 ? 0.757 60.275 52.543 1.00 15.98 226 ASP A C 1
ATOM 1506 O O . ASP A 1 226 ? 1.684 61.054 52.315 1.00 15.50 226 ASP A O 1
ATOM 1511 N N . ASP A 1 227 ? 0.121 59.604 51.582 1.00 16.24 227 ASP A N 1
ATOM 1512 C CA . ASP A 1 227 ? 0.520 59.683 50.173 1.00 16.73 227 ASP A CA 1
ATOM 1513 C C . ASP A 1 227 ? 0.447 61.107 49.639 1.00 16.64 227 ASP A C 1
ATOM 1514 O O . ASP A 1 227 ? 1.337 61.548 48.908 1.00 16.75 227 ASP A O 1
ATOM 1519 N N . SER A 1 228 ? -0.619 61.821 49.989 1.00 16.92 228 SER A N 1
ATOM 1520 C CA . SER A 1 228 ? -0.812 63.179 49.493 1.00 16.90 228 SER A CA 1
ATOM 1521 C C . SER A 1 228 ? 0.349 64.096 49.857 1.00 16.73 228 SER A C 1
ATOM 1522 O O . SER A 1 228 ? 0.618 65.069 49.157 1.00 17.56 228 SER A O 1
ATOM 1525 N N . LYS A 1 229 ? 1.029 63.789 50.953 1.00 16.32 229 LYS A N 1
ATOM 1526 C CA . LYS A 1 229 ? 2.144 64.609 51.413 1.00 16.21 229 LYS A CA 1
ATOM 1527 C C . LYS A 1 229 ? 3.499 63.927 51.223 1.00 15.48 229 LYS A C 1
ATOM 1528 O O . LYS A 1 229 ? 4.524 64.473 51.621 1.00 14.95 229 LYS A O 1
ATOM 1534 N N . SER A 1 230 ? 3.505 62.740 50.621 1.00 14.80 230 SER A N 1
ATOM 1535 C CA . SER A 1 230 ? 4.732 61.981 50.428 1.00 14.29 230 SER A CA 1
ATOM 1536 C C . SER A 1 230 ? 5.513 61.869 51.744 1.00 13.97 230 SER A C 1
ATOM 1537 O O . SER A 1 230 ? 6.745 61.978 51.770 1.00 13.31 230 SER A O 1
ATOM 1542 N N . SER A 1 231 ? 4.794 61.608 52.834 1.00 13.82 231 SER A N 1
ATOM 1543 C CA . SER A 1 231 ? 5.396 61.553 54.167 1.00 14.36 231 SER A CA 1
ATOM 1544 C C . SER A 1 231 ? 5.085 60.276 54.929 1.00 14.26 231 SER A C 1
ATOM 1545 O O . SER A 1 231 ? 4.075 59.622 54.691 1.00 13.58 231 SER A O 1
ATOM 1548 N N . VAL A 1 232 ? 5.992 59.922 55.837 1.00 15.11 232 VAL A N 1
ATOM 1549 C CA . VAL A 1 232 ? 5.815 58.789 56.738 1.00 15.76 232 VAL A CA 1
ATOM 1550 C C . VAL A 1 232 ? 6.177 59.274 58.142 1.00 15.91 232 VAL A C 1
ATOM 1551 O O . VAL A 1 232 ? 6.991 60.182 58.307 1.00 15.84 232 VAL A O 1
ATOM 1555 N N . TYR A 1 233 ? 5.560 58.668 59.147 1.00 15.35 233 TYR A N 1
ATOM 1556 C CA . TYR A 1 233 ? 5.752 59.111 60.523 1.00 15.15 233 TYR A CA 1
ATOM 1557 C C . TYR A 1 233 ? 5.941 57.896 61.418 1.00 15.10 233 TYR A C 1
ATOM 1558 O O . TYR A 1 233 ? 5.507 56.798 61.069 1.00 15.56 233 TYR A O 1
ATOM 1567 N N . LEU A 1 234 ? 6.584 58.099 62.568 1.00 14.81 234 LEU A N 1
ATOM 1568 C CA . LEU A 1 234 ? 6.793 57.031 63.539 1.00 14.30 234 LEU A CA 1
ATOM 1569 C C . LEU A 1 234 ? 6.437 57.566 64.927 1.00 14.33 234 LEU A C 1
ATOM 1570 O O . LEU A 1 234 ? 7.142 58.407 65.478 1.00 14.44 234 LEU A O 1
ATOM 1575 N N . GLN A 1 235 ? 5.323 57.100 65.474 1.00 13.91 235 GLN A N 1
ATOM 1576 C CA . GLN A 1 235 ? 4.933 57.480 66.816 1.00 14.20 235 GLN A CA 1
ATOM 1577 C C . GLN A 1 235 ? 5.583 56.471 67.749 1.00 14.09 235 GLN A C 1
ATOM 1578 O O . GLN A 1 235 ? 5.310 55.281 67.649 1.00 15.36 235 GLN A O 1
ATOM 1584 N N . MET A 1 236 ? 6.457 56.927 68.639 1.00 14.41 236 MET A N 1
ATOM 1585 C CA . MET A 1 236 ? 7.148 56.025 69.554 1.00 14.32 236 MET A CA 1
ATOM 1586 C C . MET A 1 236 ? 6.656 56.243 70.976 1.00 14.42 236 MET A C 1
ATOM 1587 O O . MET A 1 236 ? 6.861 57.311 71.536 1.00 14.94 236 MET A O 1
ATOM 1595 N N . ASN A 1 237 ? 6.003 55.236 71.547 1.00 14.41 237 ASN A N 1
ATOM 1596 C CA . ASN A 1 237 ? 5.484 55.338 72.910 1.00 14.38 237 ASN A CA 1
ATOM 1597 C C . ASN A 1 237 ? 6.294 54.489 73.872 1.00 14.38 237 ASN A C 1
ATOM 1598 O O . ASN A 1 237 ? 7.023 53.582 73.459 1.00 14.87 237 ASN A O 1
ATOM 1603 N N . ASN A 1 238 ? 6.162 54.801 75.158 1.00 14.57 238 ASN A N 1
ATOM 1604 C CA . ASN A 1 238 ? 6.829 54.061 76.226 1.00 14.79 238 ASN A CA 1
ATOM 1605 C C . ASN A 1 238 ? 8.282 53.734 75.903 1.00 14.22 238 ASN A C 1
ATOM 1606 O O . ASN A 1 238 ? 8.714 52.583 75.954 1.00 14.21 238 ASN A O 1
ATOM 1611 N N . LEU A 1 239 ? 9.038 54.775 75.599 1.00 14.19 239 LEU A N 1
ATOM 1612 C CA . LEU A 1 239 ? 10.438 54.634 75.205 1.00 14.04 239 LEU A CA 1
ATOM 1613 C C . LEU A 1 239 ? 11.358 54.110 76.310 1.00 13.97 239 LEU A C 1
ATOM 1614 O O . LEU A 1 239 ? 11.191 54.427 77.498 1.00 13.71 239 LEU A O 1
ATOM 1619 N N . ARG A 1 240 ? 12.319 53.286 75.901 1.00 14.41 240 ARG A N 1
ATOM 1620 C CA . ARG A 1 240 ? 13.305 52.703 76.790 1.00 14.70 240 ARG A CA 1
ATOM 1621 C C . ARG A 1 240 ? 14.703 53.127 76.373 1.00 13.95 240 ARG A C 1
ATOM 1622 O O . ARG A 1 240 ? 14.940 53.520 75.219 1.00 13.60 240 ARG A O 1
ATOM 1630 N N . VAL A 1 241 ? 15.638 53.027 77.316 1.00 13.66 241 VAL A N 1
ATOM 1631 C CA . VAL A 1 241 ? 17.022 53.394 77.050 1.00 13.81 241 VAL A CA 1
ATOM 1632 C C . VAL A 1 241 ? 17.521 52.722 75.762 1.00 13.68 241 VAL A C 1
ATOM 1633 O O . VAL A 1 241 ? 18.179 53.360 74.953 1.00 13.01 241 VAL A O 1
ATOM 1637 N N . GLU A 1 242 ? 17.170 51.451 75.581 1.00 13.76 242 GLU A N 1
ATOM 1638 C CA . GLU A 1 242 ? 17.620 50.649 74.431 1.00 14.42 242 GLU A CA 1
ATOM 1639 C C . GLU A 1 242 ? 17.068 51.134 73.088 1.00 13.71 242 GLU A C 1
ATOM 1640 O O . GLU A 1 242 ? 17.460 50.632 72.019 1.00 13.62 242 GLU A O 1
ATOM 1646 N N . ASP A 1 243 ? 16.125 52.072 73.121 1.00 13.09 243 ASP A N 1
ATOM 1647 C CA . ASP A 1 243 ? 15.589 52.662 71.887 1.00 13.43 243 ASP A CA 1
ATOM 1648 C C . ASP A 1 243 ? 16.469 53.791 71.390 1.00 13.17 243 ASP A C 1
ATOM 1649 O O . ASP A 1 243 ? 16.235 54.321 70.308 1.00 13.40 243 ASP A O 1
ATOM 1654 N N . THR A 1 244 ? 17.484 54.149 72.173 1.00 12.93 244 THR A N 1
ATOM 1655 C CA . THR A 1 244 ? 18.414 55.204 71.795 1.00 12.78 244 THR A CA 1
ATOM 1656 C C . THR A 1 244 ? 19.081 54.838 70.473 1.00 12.62 244 THR A C 1
ATOM 1657 O O . THR A 1 244 ? 19.485 53.696 70.280 1.00 13.09 244 THR A O 1
ATOM 1661 N N . GLY A 1 245 ? 19.185 55.798 69.563 1.00 12.55 245 GLY A N 1
ATOM 1662 C CA . GLY A 1 245 ? 19.854 55.547 68.299 1.00 12.41 245 GLY A CA 1
ATOM 1663 C C . GLY A 1 245 ? 19.567 56.602 67.258 1.00 12.88 245 GLY A C 1
ATOM 1664 O O . GLY A 1 245 ? 18.803 57.542 67.515 1.00 14.25 245 GLY A O 1
ATOM 1665 N N . ILE A 1 246 ? 20.206 56.470 66.100 1.00 12.52 246 ILE A N 1
ATOM 1666 C CA . ILE A 1 246 ? 19.935 57.344 64.960 1.00 12.71 246 ILE A CA 1
ATOM 1667 C C . ILE A 1 246 ? 18.857 56.651 64.165 1.00 12.94 246 ILE A C 1
ATOM 1668 O O . ILE A 1 246 ? 18.991 55.479 63.824 1.00 12.63 246 ILE A O 1
ATOM 1675 N N . TYR A 1 247 ? 17.782 57.376 63.889 1.00 12.90 247 TYR A N 1
ATOM 1676 C CA . TYR A 1 247 ? 16.632 56.838 63.180 1.00 12.85 247 TYR A CA 1
ATOM 1677 C C . TYR A 1 247 ? 16.582 57.379 61.749 1.00 12.92 247 TYR A C 1
ATOM 1678 O O . TYR A 1 247 ? 16.562 58.588 61.521 1.00 13.14 247 TYR A O 1
ATOM 1687 N N . TYR A 1 248 ? 16.603 56.458 60.796 1.00 12.87 248 TYR A N 1
ATOM 1688 C CA . TYR A 1 248 ? 16.564 56.803 59.370 1.00 13.09 248 TYR A CA 1
ATOM 1689 C C . TYR A 1 248 ? 15.245 56.404 58.769 1.00 13.18 248 TYR A C 1
ATOM 1690 O O . TYR A 1 248 ? 14.738 55.328 59.023 1.00 14.05 248 TYR A O 1
ATOM 1699 N N . CYS A 1 249 ? 14.702 57.264 57.927 1.00 13.46 249 CYS A N 1
ATOM 1700 C CA . CYS A 1 249 ? 13.547 56.868 57.141 1.00 13.94 249 CYS A CA 1
ATOM 1701 C C . CYS A 1 249 ? 14.051 56.403 55.780 1.00 13.91 249 CYS A C 1
ATOM 1702 O O . CYS A 1 249 ? 15.045 56.912 55.265 1.00 14.70 249 CYS A O 1
ATOM 1707 N N . THR A 1 250 ? 13.422 55.372 55.242 1.00 13.37 250 THR A N 1
ATOM 1708 C CA . THR A 1 250 ? 13.861 54.858 53.955 1.00 13.31 250 THR A CA 1
ATOM 1709 C C . THR A 1 250 ? 12.672 54.638 53.056 1.00 13.32 250 THR A C 1
ATOM 1710 O O . THR A 1 250 ? 11.564 54.376 53.512 1.00 13.64 250 THR A O 1
ATOM 1714 N N . GLY A 1 251 ? 12.933 54.757 51.757 1.00 13.11 251 GLY A N 1
ATOM 1715 C CA . GLY A 1 251 ? 11.937 54.526 50.731 1.00 12.61 251 GLY A CA 1
ATOM 1716 C C . GLY A 1 251 ? 12.485 53.462 49.814 1.00 12.45 251 GLY A C 1
ATOM 1717 O O . GL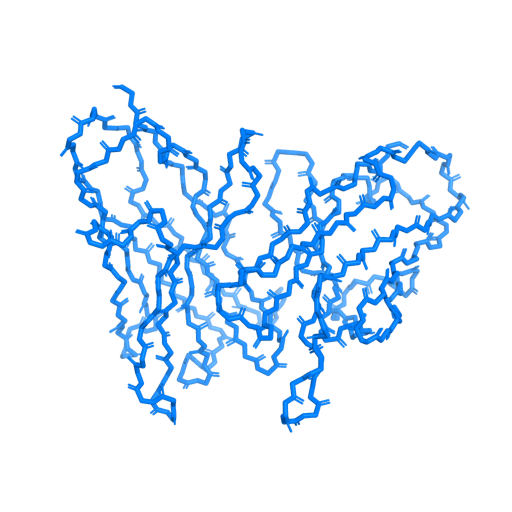Y A 1 251 ? 13.562 53.634 49.236 1.00 13.47 251 GLY A O 1
ATOM 1718 N N . ALA A 1 252 ? 11.751 52.370 49.686 1.00 12.82 252 ALA A N 1
ATOM 1719 C CA . ALA A 1 252 ? 12.204 51.222 48.900 1.00 12.30 252 ALA A CA 1
ATOM 1720 C C . ALA A 1 252 ? 11.253 50.914 47.760 1.00 12.20 252 ALA A C 1
ATOM 1721 O O . ALA A 1 252 ? 10.039 50.931 47.939 1.00 12.10 252 ALA A O 1
ATOM 1723 N N . SER A 1 253 ? 11.809 50.598 46.595 1.00 11.88 253 SER A N 1
ATOM 1724 C CA . SER A 1 253 ? 10.998 50.316 45.400 1.00 12.46 253 SER A CA 1
ATOM 1725 C C . SER A 1 253 ? 11.811 49.469 44.433 1.00 12.30 253 SER A C 1
ATOM 1726 O O . SER A 1 253 ? 12.949 49.807 44.118 1.00 12.61 253 SER A O 1
ATOM 1729 N N . TYR A 1 254 ? 11.238 48.347 44.005 1.00 12.97 254 TYR A N 1
ATOM 1730 C CA . TYR A 1 254 ? 11.872 47.442 43.035 1.00 12.84 254 TYR A CA 1
ATOM 1731 C C . TYR A 1 254 ? 13.305 47.079 43.453 1.00 13.04 254 TYR A C 1
ATOM 1732 O O . TYR A 1 254 ? 14.223 47.043 42.638 1.00 13.81 254 TYR A O 1
ATOM 1741 N N . GLY A 1 255 ? 13.480 46.843 44.747 1.00 12.44 255 GLY A N 1
ATOM 1742 C CA . GLY A 1 255 ? 14.761 46.422 45.296 1.00 12.35 255 GLY A CA 1
ATOM 1743 C C . GLY A 1 255 ? 15.755 47.532 45.618 1.00 12.14 255 GLY A C 1
ATOM 1744 O O . GLY A 1 255 ? 16.773 47.284 46.251 1.00 12.00 255 GLY A O 1
ATOM 1745 N N . MET A 1 256 ? 15.478 48.741 45.140 1.00 12.16 256 MET A N 1
ATOM 1746 C CA . MET A 1 256 ? 16.298 49.904 45.435 1.00 12.49 256 MET A CA 1
ATOM 1747 C C . MET A 1 256 ? 15.808 50.568 46.726 1.00 12.43 256 MET A C 1
ATOM 1748 O O . MET A 1 256 ? 14.656 50.400 47.119 1.00 13.10 256 MET A O 1
ATOM 1755 N N . GLU A 1 257 ? 16.679 51.311 47.388 1.00 12.15 257 GLU A N 1
ATOM 1756 C CA . GLU A 1 257 ? 16.300 52.019 48.610 1.00 12.38 257 GLU A CA 1
ATOM 1757 C C . GLU A 1 257 ? 17.034 53.351 48.709 1.00 12.64 257 GLU A C 1
ATOM 1758 O O . GLU A 1 257 ? 18.218 53.453 48.363 1.00 13.53 257 GLU A O 1
ATOM 1764 N N . TYR A 1 258 ? 16.319 54.364 49.188 1.00 12.57 258 TYR A N 1
ATOM 1765 C CA . TYR A 1 258 ? 16.898 55.662 49.514 1.00 13.13 258 TYR A CA 1
ATOM 1766 C C . TYR A 1 258 ? 16.728 55.875 51.005 1.00 13.56 258 TYR A C 1
ATOM 1767 O O . TYR A 1 258 ? 15.758 55.400 51.584 1.00 13.23 258 TYR A O 1
ATOM 1776 N N . LEU A 1 259 ? 17.681 56.587 51.599 1.00 14.30 259 LEU A N 1
ATOM 1777 C CA . LEU A 1 259 ? 17.694 56.861 53.040 1.00 14.44 259 LEU A CA 1
ATOM 1778 C C . LEU A 1 259 ? 17.975 58.309 53.327 1.00 13.78 259 LEU A C 1
ATOM 1779 O O . LEU A 1 259 ? 18.740 58.964 52.624 1.00 13.97 259 LEU A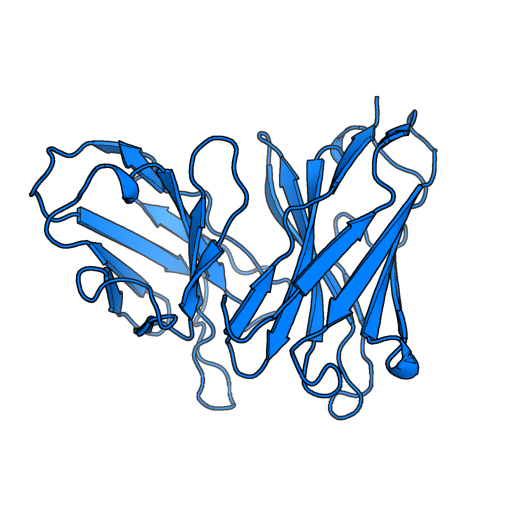 O 1
ATOM 1784 N N . GLY A 1 260 ? 17.376 58.796 54.404 1.00 13.33 260 GLY A N 1
ATOM 1785 C CA . GLY A 1 260 ? 17.656 60.142 54.867 1.00 13.84 260 GLY A CA 1
ATOM 1786 C C . GLY A 1 260 ? 18.961 60.152 55.646 1.00 14.20 260 GLY A C 1
ATOM 1787 O O . GLY A 1 260 ? 19.616 59.111 55.788 1.00 14.99 260 GLY A O 1
ATOM 1788 N N . GLN A 1 261 ? 19.306 61.313 56.181 1.00 14.40 261 GLN A N 1
ATOM 1789 C CA . GLN A 1 261 ? 20.529 61.493 56.954 1.00 15.34 261 GLN A CA 1
ATOM 1790 C C . GLN A 1 261 ? 20.344 61.093 58.409 1.00 15.82 261 GLN A C 1
ATOM 1791 O O . GLN A 1 261 ? 21.318 60.946 59.126 1.00 18.00 261 GLN A O 1
ATOM 1797 N N . GLY A 1 262 ? 19.105 60.883 58.820 1.00 14.49 262 GLY A N 1
ATOM 1798 C CA . GLY A 1 262 ? 18.795 60.445 60.169 1.00 14.83 262 GLY A CA 1
ATOM 1799 C C . GLY A 1 262 ? 18.507 61.550 61.163 1.00 13.97 262 GLY A C 1
ATOM 1800 O O . GLY A 1 262 ? 18.904 62.706 60.973 1.00 15.22 262 GLY A O 1
ATOM 1801 N N . THR A 1 263 ? 17.794 61.177 62.221 1.00 13.46 263 THR A N 1
ATOM 1802 C CA . THR A 1 263 ? 17.520 62.069 63.329 1.00 13.46 263 THR A CA 1
ATOM 1803 C C . THR A 1 263 ? 17.822 61.296 64.602 1.00 13.66 263 THR A C 1
ATOM 1804 O O . THR A 1 263 ? 17.483 60.126 64.732 1.00 14.03 263 THR A O 1
ATOM 1808 N N . SER A 1 264 ? 18.510 61.947 65.524 1.00 13.36 264 SER A N 1
ATOM 1809 C CA . SER A 1 264 ? 18.973 61.285 66.732 1.00 13.82 264 SER A CA 1
ATOM 1810 C C . SER A 1 264 ? 17.938 61.264 67.836 1.00 13.92 264 SER A C 1
ATOM 1811 O O . SER A 1 264 ? 17.334 62.276 68.165 1.00 14.64 264 SER A O 1
ATOM 1816 N N . VAL A 1 265 ? 17.769 60.082 68.420 1.00 13.68 265 VAL A N 1
ATOM 1817 C CA . VAL A 1 265 ? 16.812 59.876 69.487 1.00 14.17 265 VAL A CA 1
ATOM 1818 C C . VAL A 1 265 ? 17.616 59.388 70.671 1.00 13.59 265 VAL A C 1
ATOM 1819 O O . VAL A 1 265 ? 18.345 58.415 70.554 1.00 14.37 265 VAL A O 1
ATOM 18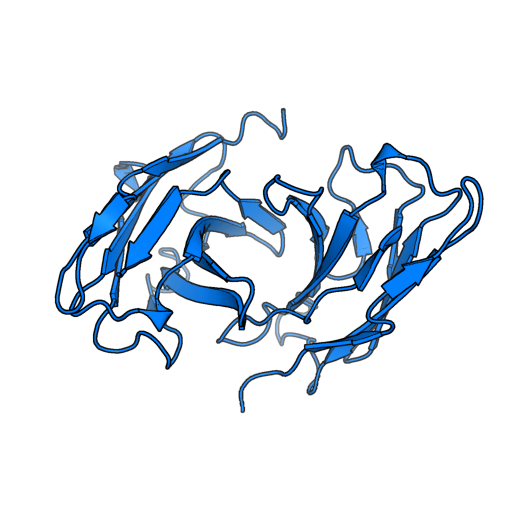23 N N . THR A 1 266 ? 17.517 60.078 71.810 1.00 13.13 266 THR A N 1
ATOM 1824 C CA . THR A 1 266 ? 18.211 59.641 73.005 1.00 13.31 266 THR A CA 1
ATOM 1825 C C . THR A 1 266 ? 17.189 59.438 74.099 1.00 12.96 266 THR A C 1
ATOM 1826 O O . THR A 1 266 ? 16.387 60.343 74.383 1.00 13.42 266 THR A O 1
ATOM 1830 N N . VAL A 1 267 ? 17.198 58.248 74.680 1.00 12.48 267 VAL A N 1
ATOM 1831 C CA . VAL A 1 267 ? 16.316 57.931 75.797 1.00 12.68 267 VAL A CA 1
ATOM 1832 C C . VAL A 1 267 ? 17.252 57.682 76.972 1.00 13.41 267 VAL A C 1
ATOM 1833 O O . VAL A 1 267 ? 18.029 56.714 76.971 1.00 13.48 267 VAL A O 1
ATOM 1837 N N . SER A 1 268 ? 17.170 58.559 77.970 1.00 13.43 268 SER A N 1
ATOM 1838 C CA . SER A 1 268 ? 18.139 58.581 79.049 1.00 13.96 268 SER A CA 1
ATOM 1839 C C . SER A 1 268 ? 17.481 58.634 80.416 1.00 13.61 268 SER A C 1
ATOM 1840 O O . SER A 1 268 ? 16.842 59.647 80.693 1.00 13.40 268 SER A O 1
#

CATH classification: 2.60.40.10 (+1 more: 2.60.40.10)